Protein AF-T1KZ84-F1 (afdb_monomer)

Radius of gyration: 19.41 Å; Cα contacts (8 Å, |Δi|>4): 270; chains: 1; bounding box: 44×47×65 Å

Mean predicted aligned error: 5.02 Å

Nearest PDB structures (foldseek):
  7a0g-assembly1_DDD  TM=1.641E-01  e=5.546E+00  Serratia marcescens
  7a0g-assembly1_HHH  TM=1.622E-01  e=6.308E+00  Serratia marcescens

Organism: Tetranychus urticae (NCBI:txid32264)

Foldseek 3Di:
DPVVVVVVVVVVVVVVVLVVVLVVLLVLLLVLVCLLLVADPNRDQDQDDVSLLVSLVSVVSNLVSLVVSLVRPADDPLSVLSVLLSQLLVVLSCCCNPPVNVVVNSLLSVQDDPVLCVQVNLLVQLLQVQLLVLLPPPALVCSLLSNLLSVQLSVVSNLVSQCVRRVPRPDPSSVSVVSSCCSNPVVSCCVRHPQSNHNVSSCVVPVVSSVVSVCSSPDPPPPVVPDDTSSVSVSSSSNSNRD

Structure (mmCIF, N/CA/C/O backbone):
data_AF-T1KZ84-F1
#
_entry.id   AF-T1KZ84-F1
#
loop_
_atom_site.group_PDB
_atom_site.id
_atom_site.type_symbol
_atom_site.label_atom_id
_atom_site.label_alt_id
_atom_site.label_comp_id
_atom_site.label_asym_id
_atom_site.label_entity_id
_atom_site.label_seq_id
_atom_site.pdbx_PDB_ins_code
_atom_site.Cartn_x
_atom_site.Cartn_y
_atom_site.Cartn_z
_atom_site.occupancy
_atom_site.B_iso_or_equiv
_atom_site.auth_seq_id
_atom_site.auth_comp_id
_atom_site.auth_asym_id
_atom_site.auth_atom_id
_atom_site.pdbx_PDB_model_num
ATOM 1 N N . MET A 1 1 ? 17.069 26.636 -41.345 1.00 53.62 1 MET A N 1
ATOM 2 C CA . MET A 1 1 ? 17.177 25.680 -40.215 1.00 53.62 1 MET A CA 1
ATOM 3 C C . MET A 1 1 ? 16.887 26.269 -38.816 1.00 53.62 1 MET A C 1
ATOM 5 O O . MET A 1 1 ? 17.146 25.587 -37.840 1.00 53.62 1 MET A O 1
ATOM 9 N N . LYS A 1 2 ? 16.309 27.480 -38.666 1.00 53.22 2 LYS A N 1
ATOM 10 C CA . LYS A 1 2 ? 15.955 28.060 -37.343 1.00 53.22 2 LYS A CA 1
ATOM 11 C C . LYS A 1 2 ? 14.490 27.843 -36.912 1.00 53.22 2 LYS A C 1
ATOM 13 O O . LYS A 1 2 ? 14.166 28.046 -35.751 1.00 53.22 2 LYS A O 1
ATOM 18 N N . LEU A 1 3 ? 13.617 27.389 -37.819 1.00 50.50 3 LEU A N 1
ATOM 19 C CA . LEU A 1 3 ? 12.174 27.252 -37.563 1.00 50.50 3 LEU A CA 1
ATOM 20 C C . LEU A 1 3 ? 11.791 25.965 -36.802 1.00 50.50 3 LEU A C 1
ATOM 22 O O . LEU A 1 3 ? 10.735 25.912 -36.187 1.00 50.50 3 LEU A O 1
ATOM 26 N N . GLN A 1 4 ? 12.656 24.943 -36.789 1.00 53.19 4 GLN A N 1
ATOM 27 C CA . GLN A 1 4 ? 12.383 23.678 -36.087 1.00 53.19 4 GLN A CA 1
ATOM 28 C C . GLN A 1 4 ? 12.575 23.768 -34.562 1.00 53.19 4 GLN A C 1
ATOM 30 O O . GLN A 1 4 ? 11.959 22.999 -33.834 1.00 53.19 4 GLN A O 1
ATOM 35 N N . LEU A 1 5 ? 13.360 24.729 -34.057 1.00 54.16 5 LEU A N 1
ATOM 36 C CA . LEU A 1 5 ? 13.604 24.869 -32.615 1.00 54.16 5 LEU A CA 1
ATOM 37 C C . LEU A 1 5 ? 12.401 25.477 -31.866 1.00 54.16 5 LEU A C 1
ATOM 39 O O . LEU A 1 5 ? 12.166 25.159 -30.705 1.00 54.16 5 LEU A O 1
ATOM 43 N N . VAL A 1 6 ? 11.612 26.323 -32.540 1.00 61.94 6 VAL A N 1
ATOM 44 C CA . VAL A 1 6 ? 10.472 27.038 -31.935 1.00 61.94 6 VAL A CA 1
ATOM 45 C C . VAL A 1 6 ? 9.279 26.107 -31.687 1.00 61.94 6 VAL A C 1
ATOM 47 O O . VAL A 1 6 ? 8.549 26.298 -30.721 1.00 61.94 6 VAL A O 1
ATOM 50 N N . LEU A 1 7 ? 9.112 25.054 -32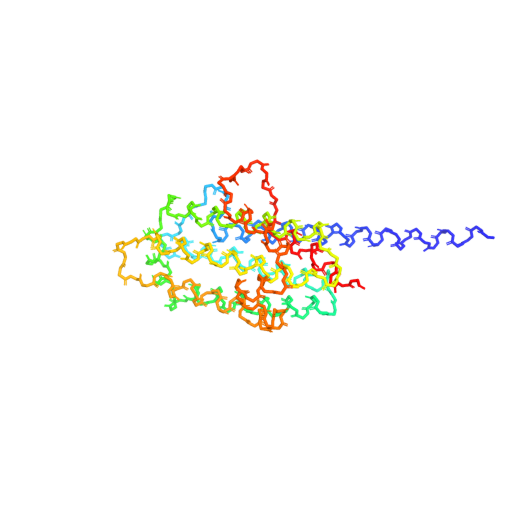.495 1.00 56.88 7 LEU A N 1
ATOM 51 C CA . LEU A 1 7 ? 8.029 24.073 -32.334 1.00 56.88 7 LEU A CA 1
ATOM 52 C C . LEU A 1 7 ? 8.310 23.016 -31.251 1.00 56.88 7 LEU A C 1
ATOM 54 O O . LEU A 1 7 ? 7.379 22.369 -30.781 1.00 56.88 7 LEU A O 1
ATOM 58 N N . LEU A 1 8 ? 9.568 22.854 -30.825 1.00 61.31 8 LEU A N 1
ATOM 59 C CA . LEU A 1 8 ? 9.941 21.901 -29.772 1.00 61.31 8 LEU A CA 1
ATOM 60 C C . LEU A 1 8 ? 9.753 22.473 -28.358 1.00 61.31 8 LEU A C 1
ATOM 62 O O . LEU A 1 8 ? 9.480 21.719 -27.427 1.00 61.31 8 LEU A O 1
ATOM 66 N N . LEU A 1 9 ? 9.836 23.798 -28.197 1.00 62.47 9 LEU A N 1
ATOM 67 C CA . LEU A 1 9 ? 9.659 24.477 -26.907 1.00 62.47 9 LEU A CA 1
ATOM 68 C C . LEU A 1 9 ? 8.288 24.193 -26.251 1.00 62.47 9 LEU A C 1
ATOM 70 O O . LEU A 1 9 ? 8.285 23.769 -25.096 1.00 62.47 9 LEU A O 1
ATOM 74 N N . PRO A 1 10 ? 7.134 24.325 -26.941 1.00 66.31 10 PRO A N 1
ATOM 75 C CA . PRO A 1 10 ? 5.822 24.050 -26.346 1.00 66.31 10 PRO A CA 1
ATOM 76 C C . PRO A 1 10 ? 5.656 22.598 -25.887 1.00 66.31 10 PRO A C 1
ATOM 78 O O . PRO A 1 10 ? 5.027 22.342 -24.863 1.00 66.31 10 PRO A O 1
ATOM 81 N N . LEU A 1 11 ? 6.243 21.648 -26.623 1.00 57.19 11 LEU A N 1
ATOM 82 C CA . LEU A 1 11 ? 6.198 20.230 -26.270 1.00 57.19 11 LEU A CA 1
ATOM 83 C C . LEU A 1 11 ? 6.974 19.970 -24.978 1.00 57.19 11 LEU A C 1
ATOM 85 O O . LEU A 1 11 ? 6.440 19.339 -24.072 1.00 57.19 11 LEU A O 1
ATOM 89 N N . VAL A 1 12 ? 8.191 20.512 -24.850 1.00 63.38 12 VAL A N 1
ATOM 90 C CA . VAL A 1 12 ? 9.002 20.364 -23.629 1.00 63.38 12 VAL A CA 1
ATOM 91 C C . VAL A 1 12 ? 8.282 20.942 -22.403 1.00 63.38 12 VAL A C 1
ATOM 93 O O . VAL A 1 12 ? 8.267 20.296 -21.355 1.00 63.38 12 VAL A O 1
ATOM 96 N N . PHE A 1 13 ? 7.619 22.098 -22.532 1.00 64.25 13 PHE A N 1
ATOM 97 C CA . PHE A 1 13 ? 6.826 22.668 -21.435 1.00 64.25 13 PHE A CA 1
ATOM 98 C C . PHE A 1 13 ? 5.608 21.806 -21.066 1.00 64.25 13 PHE A C 1
ATOM 100 O O . PHE A 1 13 ? 5.338 21.626 -19.880 1.00 64.25 13 PHE A O 1
ATOM 107 N N . ALA A 1 14 ? 4.915 21.218 -22.048 1.00 63.56 14 ALA A N 1
ATOM 108 C CA . ALA A 1 14 ? 3.780 20.329 -21.788 1.00 63.56 14 ALA A CA 1
ATOM 109 C C . ALA A 1 14 ? 4.191 19.043 -21.043 1.00 63.56 14 ALA A C 1
ATOM 111 O O . ALA A 1 14 ? 3.464 18.574 -20.167 1.00 63.56 14 ALA A O 1
ATOM 112 N N . PHE A 1 15 ? 5.369 18.482 -21.348 1.00 65.69 15 PHE A N 1
ATOM 113 C CA . PHE A 1 15 ? 5.882 17.302 -20.643 1.00 65.69 15 PHE A CA 1
ATOM 114 C C . PHE A 1 15 ? 6.295 17.606 -19.195 1.00 65.69 15 PHE A C 1
ATOM 116 O O . PHE A 1 15 ? 6.023 16.795 -18.307 1.00 65.69 15 PHE A O 1
ATOM 123 N N . ALA A 1 16 ? 6.911 18.765 -18.941 1.00 70.56 16 ALA A N 1
ATOM 124 C CA . ALA A 1 16 ? 7.300 19.170 -17.588 1.00 70.56 16 ALA A CA 1
ATOM 125 C C . ALA A 1 16 ? 6.076 19.375 -16.674 1.00 70.56 16 ALA A C 1
ATOM 127 O O . ALA A 1 16 ? 6.045 18.848 -15.560 1.00 70.56 16 ALA A O 1
ATOM 128 N N . ASP A 1 17 ? 5.040 20.059 -17.174 1.00 78.12 17 ASP A N 1
ATOM 129 C CA . ASP A 1 17 ? 3.804 20.315 -16.420 1.00 78.12 17 ASP A CA 1
ATOM 130 C C . ASP A 1 17 ? 3.074 19.013 -16.047 1.00 78.12 17 ASP A C 1
ATOM 132 O O . ASP A 1 17 ? 2.671 18.813 -14.897 1.00 78.12 17 ASP A O 1
ATOM 136 N N . ALA A 1 18 ? 2.997 18.059 -16.984 1.00 81.50 18 ALA A N 1
ATOM 137 C CA . ALA A 1 18 ? 2.404 16.750 -16.725 1.00 81.50 18 ALA A CA 1
ATOM 138 C C . ALA A 1 18 ? 3.149 15.983 -15.614 1.00 81.50 18 ALA A C 1
ATOM 140 O O . ALA A 1 18 ? 2.520 15.398 -14.728 1.00 81.50 18 ALA A O 1
ATOM 141 N N . GLN A 1 19 ? 4.487 16.012 -15.612 1.00 84.06 19 GLN A N 1
ATOM 142 C CA . GLN A 1 19 ? 5.285 15.324 -14.595 1.00 84.06 19 GLN A CA 1
ATOM 143 C C . GLN A 1 19 ? 5.083 15.927 -13.196 1.00 84.06 19 GLN A C 1
ATOM 145 O O . GLN A 1 19 ? 4.935 15.187 -12.214 1.00 84.06 19 GLN A O 1
ATOM 150 N N . ASP A 1 20 ? 5.051 17.253 -13.085 1.00 88.75 20 ASP A N 1
ATOM 151 C CA . ASP A 1 20 ? 4.831 17.933 -11.807 1.00 88.75 20 ASP A CA 1
ATOM 152 C C . ASP A 1 20 ? 3.403 17.736 -11.292 1.00 88.75 20 ASP A C 1
ATOM 154 O O . ASP A 1 20 ? 3.200 17.494 -10.094 1.00 88.75 20 ASP A O 1
ATOM 158 N N . GLN A 1 21 ? 2.418 17.706 -12.193 1.00 91.81 21 GLN A N 1
ATOM 159 C CA . GLN A 1 21 ? 1.045 17.348 -11.854 1.00 91.81 21 GLN A CA 1
ATOM 160 C C . GLN A 1 21 ? 0.958 15.922 -11.285 1.00 91.81 21 GLN A C 1
ATOM 162 O O . GLN A 1 21 ? 0.324 15.711 -10.244 1.00 91.81 21 GLN A O 1
ATOM 167 N N . CYS A 1 22 ? 1.634 14.950 -11.902 1.00 90.88 22 CYS A N 1
ATOM 168 C CA . CYS A 1 22 ? 1.673 13.567 -11.425 1.00 90.88 22 CYS A CA 1
ATOM 169 C C . CYS A 1 22 ? 2.304 13.447 -10.032 1.00 90.88 22 CYS A C 1
ATOM 171 O O . CYS A 1 22 ? 1.730 12.802 -9.147 1.00 90.88 22 CYS A O 1
ATOM 173 N N . LYS A 1 23 ? 3.424 14.139 -9.784 1.00 90.25 23 LYS A N 1
ATOM 174 C CA . LYS A 1 23 ? 4.055 14.200 -8.452 1.00 90.25 23 LYS A CA 1
ATOM 175 C C . LYS A 1 23 ? 3.127 14.827 -7.410 1.00 90.25 23 LYS A C 1
ATOM 177 O O . LYS A 1 23 ? 3.053 14.344 -6.280 1.00 90.25 23 LYS A O 1
ATOM 182 N N . ALA A 1 24 ? 2.404 15.890 -7.761 1.00 92.69 24 ALA A N 1
ATOM 183 C CA . ALA A 1 24 ? 1.465 16.541 -6.850 1.00 92.69 24 ALA A CA 1
ATOM 184 C C . ALA A 1 24 ? 0.283 15.628 -6.478 1.00 92.69 24 ALA A C 1
ATOM 186 O O . ALA A 1 24 ? -0.119 15.578 -5.311 1.00 92.69 24 ALA A O 1
ATOM 187 N N . ILE A 1 25 ? -0.252 14.874 -7.445 1.00 93.56 25 ILE A N 1
ATOM 188 C CA . ILE A 1 25 ? -1.307 13.884 -7.195 1.00 93.56 25 ILE A CA 1
ATOM 189 C C . ILE A 1 25 ? -0.775 12.756 -6.300 1.00 93.56 25 ILE A C 1
ATOM 191 O O . ILE A 1 25 ? -1.431 12.412 -5.315 1.00 93.56 25 ILE A O 1
ATOM 195 N N . ALA A 1 26 ? 0.427 12.242 -6.582 1.00 91.25 26 ALA A N 1
ATOM 196 C CA . ALA A 1 26 ? 1.080 11.210 -5.777 1.00 91.25 26 ALA A CA 1
ATOM 197 C C . ALA A 1 26 ? 1.269 11.651 -4.314 1.00 91.25 26 ALA A C 1
ATOM 199 O O . ALA A 1 26 ? 0.884 10.920 -3.406 1.00 91.25 26 ALA A O 1
ATOM 200 N N . ARG A 1 27 ? 1.734 12.887 -4.065 1.00 91.75 27 ARG A N 1
ATOM 201 C CA . ARG A 1 27 ? 1.839 13.470 -2.704 1.00 91.75 27 ARG A CA 1
ATOM 202 C C . ARG A 1 27 ? 0.510 13.492 -1.965 1.00 91.75 27 ARG A C 1
ATOM 204 O O . ARG A 1 27 ? 0.450 13.219 -0.768 1.00 91.75 27 ARG A O 1
ATOM 211 N N . ARG A 1 28 ? -0.565 13.876 -2.658 1.00 92.31 28 ARG A N 1
ATOM 212 C CA . ARG A 1 28 ? -1.905 13.946 -2.062 1.00 92.31 28 ARG A CA 1
ATOM 213 C C . ARG A 1 28 ? -2.427 12.557 -1.715 1.00 92.31 28 ARG A C 1
ATOM 215 O O . ARG A 1 28 ? -3.049 12.391 -0.661 1.00 92.31 28 ARG A O 1
ATOM 222 N N . PHE A 1 29 ? -2.172 11.585 -2.589 1.00 92.31 29 PHE A N 1
ATOM 223 C CA . PHE A 1 29 ? -2.500 10.192 -2.334 1.00 92.31 29 PHE A CA 1
ATOM 224 C C . PHE A 1 29 ? -1.721 9.664 -1.123 1.00 92.31 29 PHE A C 1
ATOM 226 O O . PHE A 1 29 ? -2.359 9.199 -0.185 1.00 92.31 29 PHE A O 1
ATOM 233 N N . ASP A 1 30 ? -0.398 9.853 -1.084 1.00 91.25 30 ASP A N 1
ATOM 234 C CA . ASP A 1 30 ? 0.474 9.428 0.022 1.00 91.25 30 ASP A CA 1
ATOM 235 C C . ASP A 1 30 ? 0.018 9.969 1.373 1.00 91.25 30 ASP A C 1
ATOM 237 O O . ASP A 1 30 ? -0.183 9.203 2.312 1.00 91.25 30 ASP A O 1
ATOM 241 N N . ARG A 1 31 ? -0.249 11.278 1.451 1.00 91.56 31 ARG A N 1
ATOM 242 C CA . ARG A 1 31 ? -0.742 11.911 2.677 1.00 91.56 31 ARG A CA 1
ATOM 243 C C . ARG A 1 31 ? -2.054 11.283 3.144 1.00 91.56 31 ARG A C 1
ATOM 245 O O . ARG A 1 31 ? -2.189 10.944 4.311 1.00 91.56 31 ARG A O 1
ATOM 252 N N . SER A 1 32 ? -3.014 11.121 2.232 1.00 91.56 32 SER A N 1
ATOM 253 C CA . SER A 1 32 ? -4.338 10.579 2.572 1.00 91.56 32 SER A CA 1
ATOM 254 C C . SER A 1 32 ? -4.257 9.109 2.990 1.00 91.56 32 SER A C 1
ATOM 256 O O . SER A 1 32 ? -4.946 8.690 3.915 1.00 91.56 32 SER A O 1
ATOM 258 N N . PHE A 1 33 ? -3.405 8.342 2.311 1.00 90.88 33 PHE A N 1
ATOM 259 C CA . PHE A 1 33 ? -3.145 6.938 2.592 1.00 90.88 33 PHE A CA 1
ATOM 260 C C . PHE A 1 33 ? -2.487 6.761 3.966 1.00 90.88 33 PHE A C 1
ATOM 262 O O . PHE A 1 33 ? -2.997 6.011 4.795 1.00 90.88 33 PHE A O 1
ATOM 269 N N . ARG A 1 34 ? -1.421 7.518 4.252 1.00 91.38 34 ARG A N 1
ATOM 270 C CA . ARG A 1 34 ? -0.755 7.527 5.561 1.00 91.38 34 ARG A CA 1
ATOM 271 C C . ARG A 1 34 ? -1.726 7.882 6.684 1.00 91.38 34 ARG A C 1
ATOM 273 O O . ARG A 1 34 ? -1.810 7.143 7.659 1.00 91.38 34 ARG A O 1
ATOM 280 N N . SER A 1 35 ? -2.528 8.936 6.504 1.00 91.31 35 SER A N 1
ATOM 281 C CA . SER A 1 35 ? -3.535 9.327 7.495 1.00 91.31 35 SER A CA 1
ATOM 282 C C . SER A 1 35 ? -4.589 8.246 7.746 1.00 91.31 35 SER A C 1
ATOM 284 O O . SER A 1 35 ? -4.987 8.040 8.887 1.00 91.31 35 SER A O 1
ATOM 286 N N . PHE A 1 36 ? -5.030 7.536 6.704 1.00 90.44 36 PHE A N 1
ATOM 287 C CA . PHE A 1 36 ? -6.010 6.458 6.847 1.00 90.44 36 PHE A CA 1
ATOM 288 C C . PHE A 1 36 ? -5.483 5.280 7.681 1.00 90.44 36 PHE A C 1
ATOM 290 O O . PHE A 1 36 ? -6.230 4.720 8.480 1.00 90.44 36 PHE A O 1
ATOM 297 N N . PHE A 1 37 ? -4.200 4.949 7.528 1.00 89.75 37 PHE A N 1
ATOM 298 C CA . PHE A 1 37 ? -3.530 3.863 8.247 1.00 89.75 37 PHE A CA 1
ATOM 299 C C . PHE A 1 37 ? -2.854 4.298 9.556 1.00 89.75 37 PHE A C 1
ATOM 301 O O . PHE A 1 37 ? -2.069 3.536 10.111 1.00 89.75 37 PHE A O 1
ATOM 308 N N . PHE A 1 38 ? -3.147 5.508 10.044 1.00 91.19 38 PHE A N 1
ATOM 309 C CA . PHE A 1 38 ? -2.563 6.080 11.265 1.00 91.19 38 PHE A CA 1
ATOM 310 C C . PHE A 1 38 ? -1.038 6.287 11.218 1.00 91.19 38 PHE A C 1
ATOM 312 O O . PHE A 1 38 ? -0.421 6.565 12.239 1.00 91.19 38 PHE A O 1
ATOM 319 N N . ILE A 1 39 ? -0.430 6.237 10.030 1.00 88.19 39 ILE A N 1
ATOM 320 C CA . ILE A 1 39 ? 1.020 6.338 9.844 1.00 88.19 39 ILE A CA 1
ATOM 321 C C . ILE A 1 39 ? 1.449 7.806 9.871 1.00 88.19 39 ILE A C 1
ATOM 323 O O . ILE A 1 39 ? 1.045 8.601 9.018 1.00 88.19 39 ILE A O 1
ATOM 327 N N . GLY A 1 40 ? 2.372 8.146 10.768 1.00 82.81 40 GLY A N 1
ATOM 328 C CA . GLY A 1 40 ? 3.001 9.465 10.826 1.00 82.81 40 GLY A CA 1
ATOM 329 C C . GLY A 1 40 ? 2.583 10.266 12.055 1.00 82.81 40 GLY A C 1
ATOM 330 O O . GLY A 1 40 ? 2.743 9.775 13.166 1.00 82.81 40 GLY A O 1
ATOM 331 N N . GLU A 1 41 ? 2.151 11.517 11.850 1.00 68.19 41 GLU A N 1
ATOM 332 C CA . GLU A 1 41 ? 1.730 12.460 12.904 1.00 68.19 41 GLU A CA 1
ATOM 333 C C . GLU A 1 41 ? 0.703 11.849 13.874 1.00 68.19 41 GLU A C 1
ATOM 335 O O . GLU A 1 41 ? 0.140 10.791 13.606 1.00 68.19 41 GLU A O 1
ATOM 340 N N . THR A 1 42 ? 0.441 12.522 15.000 1.00 76.31 42 THR A N 1
ATOM 341 C CA . THR A 1 42 ? -0.480 12.097 16.069 1.00 76.31 42 THR A CA 1
ATOM 342 C C . THR A 1 42 ? -1.934 12.015 15.573 1.00 76.31 42 THR A C 1
ATOM 344 O O . THR A 1 42 ? -2.774 12.864 15.867 1.00 76.31 42 THR A O 1
ATOM 347 N N . ILE A 1 43 ? -2.243 11.000 14.768 1.00 81.38 43 ILE A N 1
ATOM 348 C CA . ILE A 1 43 ? -3.570 10.776 14.206 1.00 81.38 43 ILE A CA 1
ATOM 349 C C . ILE A 1 43 ? -4.417 10.104 15.279 1.00 81.38 43 ILE A C 1
ATOM 351 O O . ILE A 1 43 ? -4.082 9.042 15.802 1.00 81.38 43 ILE A O 1
ATOM 355 N N . LYS A 1 44 ? -5.544 10.734 15.600 1.00 90.81 44 LYS A N 1
ATOM 356 C CA . LYS A 1 44 ? -6.513 10.189 16.543 1.00 90.81 44 LYS A CA 1
ATOM 357 C C . LYS A 1 44 ? -7.208 8.971 15.926 1.00 90.81 44 LYS A C 1
ATOM 359 O O . LYS A 1 44 ? -7.868 9.090 14.896 1.00 90.81 44 LYS A O 1
ATOM 364 N N . ILE A 1 45 ? -7.090 7.822 16.586 1.00 93.88 45 ILE A N 1
ATOM 365 C CA . ILE A 1 45 ? -7.823 6.602 16.234 1.00 93.88 45 ILE A CA 1
ATOM 366 C C . ILE A 1 45 ? -9.315 6.825 16.552 1.00 93.88 45 ILE A C 1
ATOM 368 O O . ILE A 1 45 ? -9.631 7.225 17.676 1.00 93.88 45 ILE A O 1
ATOM 372 N N . PRO A 1 46 ? -10.245 6.605 15.604 1.00 95.75 46 PRO A N 1
ATOM 373 C CA . PRO A 1 46 ? -11.656 6.887 15.822 1.00 95.75 46 PRO A CA 1
ATOM 374 C C . PRO A 1 46 ? -12.305 5.797 16.679 1.00 95.75 46 PRO A C 1
ATOM 376 O O . PRO A 1 46 ? -12.363 4.634 16.274 1.00 95.75 46 PRO A O 1
ATOM 379 N N . VAL A 1 47 ? -12.841 6.184 17.839 1.00 96.25 47 VAL A N 1
ATOM 380 C CA . VAL A 1 47 ? -13.415 5.253 18.840 1.00 96.25 47 VAL A CA 1
ATOM 381 C C . VAL A 1 47 ? -14.943 5.318 18.938 1.00 96.25 47 VAL A C 1
ATOM 383 O O . VAL A 1 47 ? -15.570 4.557 19.683 1.00 96.25 47 VAL A O 1
ATOM 386 N N . ASN A 1 48 ? -15.568 6.201 18.155 1.00 97.31 48 ASN A N 1
ATOM 387 C CA . ASN A 1 48 ? -17.018 6.349 18.045 1.00 97.31 48 ASN A CA 1
ATOM 388 C C . ASN A 1 48 ? -17.464 6.579 16.587 1.00 97.31 48 ASN A C 1
ATOM 390 O O . ASN A 1 48 ? -16.656 6.872 15.705 1.00 97.31 48 ASN A O 1
ATOM 394 N N . LYS A 1 49 ? -18.772 6.431 16.326 1.00 97.00 49 LYS A N 1
ATOM 395 C CA . LYS A 1 49 ? -19.348 6.514 14.971 1.00 97.00 49 LYS A CA 1
ATOM 396 C C . LYS A 1 49 ? -19.084 7.859 14.268 1.00 97.00 49 LYS A C 1
ATOM 398 O O . LYS A 1 49 ? -18.674 7.813 13.110 1.00 97.00 49 LYS A O 1
ATOM 403 N N . PRO A 1 50 ? -19.267 9.034 14.910 1.00 97.50 50 PRO A N 1
ATOM 404 C CA . PRO A 1 50 ? -18.945 10.317 14.279 1.00 97.50 50 PRO A CA 1
ATOM 405 C C . PRO A 1 50 ? -17.479 10.435 13.849 1.00 97.50 50 PRO A C 1
ATOM 407 O O . PRO A 1 50 ? -17.201 10.844 12.722 1.00 97.50 50 PRO A O 1
ATOM 410 N N . GLU A 1 51 ? -16.544 10.034 14.714 1.00 97.06 51 GLU A N 1
ATOM 411 C CA . GLU A 1 51 ? -15.114 10.050 14.395 1.00 97.06 51 GLU A CA 1
ATOM 412 C C . GLU A 1 51 ? -14.781 9.090 13.249 1.00 97.06 51 GLU A C 1
ATOM 414 O O . GLU A 1 51 ? -14.037 9.452 12.338 1.00 97.06 51 GLU A O 1
ATOM 419 N N . LEU A 1 52 ? -15.370 7.888 13.245 1.00 96.44 52 LEU A N 1
ATOM 420 C CA . LEU A 1 52 ? -15.157 6.915 12.175 1.00 96.44 52 LEU A CA 1
ATOM 421 C C . LEU A 1 52 ? -15.715 7.413 10.837 1.00 96.44 52 LEU A C 1
ATOM 423 O O . LEU A 1 52 ? -15.069 7.249 9.805 1.00 96.44 52 LEU A O 1
ATOM 427 N N . ALA A 1 53 ? -16.880 8.063 10.842 1.00 96.38 53 ALA A N 1
ATOM 428 C CA . ALA A 1 53 ? -17.463 8.645 9.637 1.00 96.38 53 ALA A CA 1
ATOM 429 C C . ALA A 1 53 ? -16.561 9.731 9.025 1.00 96.38 53 ALA A C 1
ATOM 431 O O . ALA A 1 53 ? -16.426 9.794 7.801 1.00 96.38 53 ALA A O 1
ATOM 432 N N . GLU A 1 54 ? -15.912 10.560 9.850 1.00 95.81 54 GLU A N 1
ATOM 433 C CA . GLU A 1 54 ? -14.924 11.532 9.368 1.00 95.81 54 GLU A CA 1
ATOM 434 C C . GLU A 1 54 ? -13.658 10.837 8.849 1.00 95.81 54 GLU A C 1
ATOM 436 O O . GLU A 1 54 ? -13.204 11.139 7.742 1.00 95.81 54 GLU A O 1
ATOM 441 N N . HIS A 1 55 ? -13.139 9.847 9.584 1.00 94.38 55 HIS A N 1
ATOM 442 C CA . HIS A 1 55 ? -11.974 9.054 9.171 1.00 94.38 55 HIS A CA 1
ATOM 443 C C . HIS A 1 55 ? -12.187 8.386 7.808 1.00 94.38 55 HIS A C 1
ATOM 445 O O . HIS A 1 55 ? -11.317 8.430 6.941 1.00 94.38 55 HIS A O 1
ATOM 451 N N . CYS A 1 56 ? -13.389 7.861 7.560 1.00 95.75 56 CYS A N 1
ATOM 452 C CA . CYS A 1 56 ? -13.780 7.223 6.304 1.00 95.75 56 CYS A CA 1
ATOM 453 C C . CYS A 1 56 ? -13.797 8.162 5.082 1.00 95.75 56 CYS A C 1
ATOM 455 O O . CYS A 1 56 ? -13.787 7.684 3.944 1.00 95.75 56 CYS A O 1
ATOM 457 N N . LYS A 1 57 ? -13.738 9.490 5.263 1.00 95.38 57 LYS A N 1
ATOM 458 C CA . LYS A 1 57 ? -13.569 10.442 4.148 1.00 95.38 57 LYS A CA 1
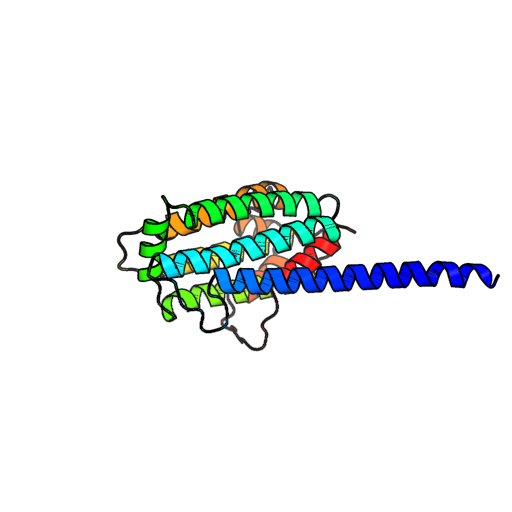ATOM 459 C C . LYS A 1 57 ? -12.129 10.486 3.630 1.00 95.38 57 LYS A C 1
ATOM 461 O O . LYS A 1 57 ? -11.916 10.805 2.457 1.00 95.38 57 LYS A O 1
ATOM 466 N N . LEU A 1 58 ? -11.135 10.175 4.467 1.00 93.19 58 LEU A N 1
ATOM 467 C CA . LEU A 1 58 ? -9.715 10.175 4.093 1.00 93.19 58 LEU A CA 1
ATOM 468 C C . LEU A 1 58 ? -9.395 9.171 2.974 1.00 93.19 58 LEU A C 1
ATOM 470 O O . LEU A 1 58 ? -8.889 9.598 1.930 1.00 93.19 58 LEU A O 1
ATOM 474 N N . PRO A 1 59 ? -9.732 7.874 3.097 1.00 92.06 59 PRO A N 1
ATOM 475 C CA . PRO A 1 59 ? -9.401 6.911 2.060 1.00 92.06 59 PRO A CA 1
ATOM 476 C C . PRO A 1 59 ? -10.223 7.135 0.780 1.00 92.06 59 PRO A C 1
ATOM 478 O O . PRO A 1 59 ? -9.732 6.885 -0.316 1.00 92.06 59 PRO A O 1
ATOM 481 N N . GLN A 1 60 ? -11.421 7.727 0.861 1.00 94.62 60 GLN A N 1
ATOM 482 C CA . GLN A 1 60 ? -12.167 8.156 -0.330 1.00 94.62 60 GLN A CA 1
ATOM 483 C C . GLN A 1 60 ? -11.428 9.254 -1.116 1.00 94.62 60 GLN A C 1
ATOM 485 O O . GLN A 1 60 ? -11.399 9.228 -2.350 1.00 94.62 60 GLN A O 1
ATOM 490 N N . ARG A 1 61 ? -10.797 10.220 -0.429 1.00 94.25 61 ARG A N 1
ATOM 491 C CA . ARG A 1 61 ? -9.919 11.221 -1.073 1.00 94.25 61 ARG A CA 1
ATOM 492 C C . ARG A 1 61 ? -8.677 10.563 -1.678 1.00 94.25 61 ARG A C 1
ATOM 494 O O . ARG A 1 61 ? -8.243 10.969 -2.761 1.00 94.25 61 ARG A O 1
ATOM 501 N N . ALA A 1 62 ? -8.144 9.538 -1.012 1.00 92.56 62 ALA A N 1
ATOM 502 C CA . ALA A 1 62 ? -7.029 8.738 -1.505 1.00 92.56 62 ALA A CA 1
ATOM 503 C C . ALA A 1 62 ? -7.400 8.028 -2.823 1.00 92.56 62 ALA A C 1
ATOM 505 O O . ALA A 1 62 ? -6.723 8.228 -3.828 1.00 92.56 62 ALA A O 1
ATOM 506 N N . VAL A 1 63 ? -8.544 7.331 -2.870 1.00 95.12 63 VAL A N 1
ATOM 507 C CA . VAL A 1 63 ? -9.076 6.675 -4.082 1.00 95.12 63 VAL A CA 1
ATOM 508 C C . VAL A 1 63 ? -9.320 7.669 -5.215 1.00 95.12 63 VAL A C 1
ATOM 510 O O . VAL A 1 63 ? -8.960 7.391 -6.356 1.00 95.12 63 VAL A O 1
ATOM 513 N N . LYS A 1 64 ? -9.891 8.849 -4.933 1.00 96.31 64 LYS A N 1
ATOM 514 C CA . LYS A 1 64 ? -10.064 9.902 -5.953 1.00 96.31 64 LYS A CA 1
ATOM 515 C C . LYS A 1 64 ? -8.722 10.352 -6.537 1.00 96.31 64 LYS A C 1
ATOM 517 O O . LYS A 1 64 ? -8.612 10.534 -7.747 1.00 96.31 64 LYS A O 1
ATOM 522 N N . SER A 1 65 ? -7.705 10.508 -5.689 1.00 95.00 65 SER A N 1
ATOM 523 C CA . SER A 1 65 ? -6.352 10.873 -6.128 1.00 95.00 65 SER A CA 1
ATOM 524 C C . SER A 1 65 ? -5.720 9.756 -6.961 1.00 95.00 65 SER A C 1
ATOM 526 O O . SER A 1 65 ? -5.152 10.038 -8.010 1.00 95.00 65 SER A O 1
ATOM 528 N N . LEU A 1 66 ? -5.891 8.495 -6.555 1.00 93.31 66 LEU A N 1
ATOM 529 C CA . LEU A 1 66 ? -5.385 7.333 -7.283 1.00 93.31 66 LEU A CA 1
ATOM 530 C C . LEU A 1 66 ? -6.056 7.162 -8.656 1.00 93.31 66 LEU A C 1
ATOM 532 O O . LEU A 1 66 ? -5.364 6.926 -9.641 1.00 93.31 66 LEU A O 1
ATOM 536 N N . LYS A 1 67 ? -7.380 7.359 -8.751 1.00 96.00 67 LYS A N 1
ATOM 537 C CA . LYS A 1 67 ? -8.116 7.379 -10.030 1.00 96.00 67 LYS A CA 1
ATOM 538 C C . LYS A 1 67 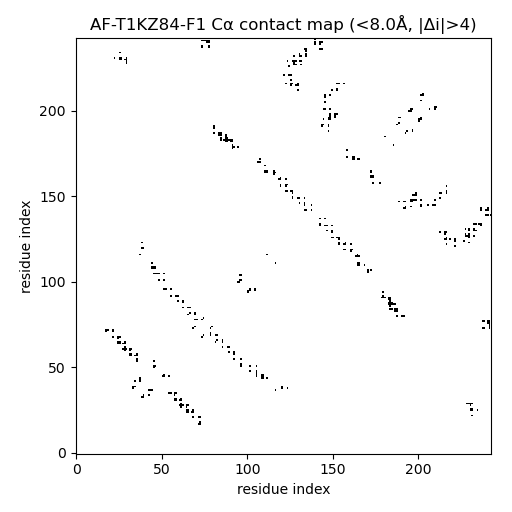? -7.563 8.442 -10.977 1.00 96.00 67 LYS A C 1
ATOM 540 O O . LYS A 1 67 ? -7.220 8.125 -12.112 1.00 96.00 67 LYS A O 1
ATOM 545 N N . LYS A 1 68 ? -7.389 9.671 -10.478 1.00 95.94 68 LYS A N 1
ATOM 546 C CA . LYS A 1 68 ? -6.818 10.774 -11.262 1.00 95.94 68 LYS A CA 1
ATOM 547 C C . LYS A 1 68 ? -5.377 10.485 -11.696 1.00 95.94 68 LYS A C 1
ATOM 549 O O . LYS A 1 68 ? -5.014 10.770 -12.832 1.00 95.94 68 LYS A O 1
ATOM 554 N N . TYR A 1 69 ? -4.560 9.909 -10.811 1.00 93.00 69 TYR A N 1
ATOM 555 C CA . TYR A 1 69 ? -3.194 9.499 -11.144 1.00 93.00 69 TYR A CA 1
ATOM 556 C C . TYR A 1 69 ? -3.193 8.450 -12.258 1.00 93.00 69 TYR A C 1
ATOM 558 O O . TYR A 1 69 ? -2.487 8.602 -13.247 1.00 93.00 69 TYR A O 1
ATOM 566 N N . LYS A 1 70 ? -4.034 7.418 -12.139 1.00 93.75 70 LYS A N 1
ATOM 567 C CA . LYS A 1 70 ? -4.185 6.383 -13.163 1.00 93.75 70 LYS A CA 1
ATOM 568 C C . LYS A 1 70 ? -4.525 6.995 -14.531 1.00 93.75 70 LYS A C 1
ATOM 570 O O . LYS A 1 70 ? -3.878 6.661 -15.520 1.00 93.75 70 LYS A O 1
ATOM 575 N N . GLU A 1 71 ? -5.511 7.889 -14.583 1.00 95.00 71 GLU A N 1
ATOM 576 C CA . GLU A 1 71 ? -5.987 8.528 -15.821 1.00 95.00 71 GLU A CA 1
ATOM 577 C C . GLU A 1 71 ? -4.935 9.416 -16.498 1.00 95.00 71 GLU A C 1
ATOM 579 O O . GLU A 1 71 ? -4.824 9.396 -17.721 1.00 95.00 71 GLU A O 1
ATOM 584 N N . LEU A 1 72 ? -4.163 10.182 -15.722 1.00 93.00 72 LEU A N 1
ATOM 585 C CA . LEU A 1 72 ? -3.238 11.184 -16.265 1.00 93.00 72 LEU A CA 1
ATOM 586 C C . LEU A 1 72 ? -1.797 10.682 -16.416 1.00 93.00 72 LEU A C 1
ATOM 588 O O . LEU A 1 72 ? -1.073 11.161 -17.285 1.00 93.00 72 LEU A O 1
ATOM 592 N N . CYS A 1 73 ? -1.372 9.738 -15.575 1.00 91.25 73 CYS A N 1
ATOM 593 C CA . CYS A 1 73 ? 0.046 9.444 -15.344 1.00 91.25 73 CYS A CA 1
ATOM 594 C C . CYS A 1 73 ? 0.456 8.011 -15.691 1.00 91.25 73 CYS A C 1
ATOM 596 O O . CYS A 1 73 ? 1.630 7.676 -15.557 1.00 91.25 73 CYS A O 1
ATOM 598 N N . THR A 1 74 ? -0.477 7.145 -16.100 1.00 90.00 74 THR A N 1
ATOM 599 C CA . THR A 1 74 ? -0.175 5.730 -16.382 1.00 90.00 74 THR A CA 1
ATOM 600 C C . THR A 1 74 ? -0.777 5.252 -17.690 1.00 90.00 74 THR A C 1
ATOM 602 O O . THR A 1 74 ? -1.796 5.771 -18.147 1.00 90.00 74 THR A O 1
ATOM 605 N N . ARG A 1 75 ? -0.146 4.246 -18.301 1.00 91.62 75 ARG A N 1
ATOM 606 C CA . ARG A 1 75 ? -0.538 3.660 -19.592 1.00 91.62 75 ARG A CA 1
ATOM 607 C C . ARG A 1 75 ? -0.241 2.158 -19.598 1.00 91.62 75 ARG A C 1
ATOM 609 O O . ARG A 1 75 ? 0.522 1.675 -18.771 1.00 91.62 75 ARG A O 1
ATOM 616 N N . GLY A 1 76 ? -0.839 1.412 -20.526 1.00 91.75 76 GLY A N 1
ATOM 617 C CA . GLY A 1 76 ? -0.543 -0.016 -20.702 1.00 91.75 76 GLY A CA 1
ATOM 618 C C . GLY A 1 76 ? -0.731 -0.837 -19.418 1.00 91.75 76 GLY A C 1
ATOM 619 O O . GLY A 1 76 ? -1.756 -0.713 -18.745 1.00 91.75 76 GLY A O 1
ATOM 620 N N . LEU A 1 77 ? 0.266 -1.659 -19.074 1.00 88.94 77 LEU A N 1
ATOM 621 C CA . LEU A 1 77 ? 0.217 -2.554 -17.913 1.00 88.94 77 LEU A CA 1
ATOM 622 C C . LEU A 1 77 ? 0.073 -1.797 -16.583 1.00 88.94 77 LEU A C 1
ATOM 624 O O . LEU A 1 77 ? -0.706 -2.214 -15.728 1.00 88.94 77 LEU A O 1
ATOM 628 N N . SER A 1 78 ? 0.764 -0.666 -16.407 1.00 90.06 78 SER A N 1
ATOM 629 C CA . SER A 1 78 ? 0.678 0.106 -15.161 1.00 90.06 78 SER A CA 1
ATOM 630 C C . SER A 1 78 ? -0.732 0.658 -14.920 1.00 90.06 78 SER A C 1
ATOM 632 O O . SER A 1 78 ? -1.225 0.634 -13.792 1.00 90.06 78 SER A O 1
ATOM 634 N N . ASN A 1 79 ? -1.430 1.061 -15.987 1.00 93.00 79 ASN A N 1
ATOM 635 C CA . ASN A 1 79 ? -2.828 1.488 -15.919 1.00 93.00 79 ASN A CA 1
ATOM 636 C C . ASN A 1 79 ? -3.767 0.342 -15.503 1.00 93.00 79 ASN A C 1
ATOM 638 O O . ASN A 1 79 ? -4.639 0.550 -14.660 1.00 93.00 79 ASN A O 1
ATOM 642 N N . GLN A 1 80 ? -3.563 -0.865 -16.049 1.00 93.69 80 GLN A N 1
ATOM 643 C CA . GLN A 1 80 ? -4.353 -2.054 -15.698 1.00 93.69 80 GLN A CA 1
ATOM 644 C C . GLN A 1 80 ? -4.169 -2.436 -14.224 1.00 93.69 80 GLN A C 1
ATOM 646 O O . GLN A 1 80 ? -5.153 -2.593 -13.502 1.00 93.69 80 GLN A O 1
ATOM 651 N N . ILE A 1 81 ? -2.918 -2.499 -13.756 1.00 92.50 81 ILE A N 1
ATOM 652 C CA . ILE A 1 81 ? -2.584 -2.786 -12.353 1.00 92.50 81 ILE A CA 1
ATOM 653 C C . ILE A 1 81 ? -3.238 -1.754 -11.425 1.00 92.50 81 ILE A C 1
ATOM 655 O O . ILE A 1 81 ? -3.884 -2.117 -10.441 1.00 92.50 81 ILE A O 1
ATOM 659 N N . LEU A 1 82 ? -3.134 -0.460 -11.750 1.00 92.81 82 LEU A N 1
ATOM 660 C CA . LEU A 1 82 ? -3.764 0.588 -10.949 1.00 92.81 82 LEU A CA 1
ATOM 661 C C . LEU A 1 82 ? -5.293 0.549 -10.993 1.00 92.81 82 LEU A C 1
ATOM 663 O O . LEU A 1 82 ? -5.927 0.907 -10.004 1.00 92.81 82 LEU A O 1
ATOM 667 N N . GLN A 1 83 ? -5.909 0.125 -12.098 1.00 95.81 83 GLN A N 1
ATOM 668 C CA . GLN A 1 83 ? -7.360 -0.057 -12.160 1.00 95.81 83 GLN A CA 1
ATOM 669 C C . GLN A 1 83 ? -7.830 -1.153 -11.195 1.00 95.81 83 GLN A C 1
ATOM 671 O O . GLN A 1 83 ? -8.825 -0.950 -10.490 1.00 95.81 83 GLN A O 1
ATOM 676 N N . LEU A 1 84 ? -7.113 -2.279 -11.133 1.00 95.69 84 LEU A N 1
ATOM 677 C CA . LEU A 1 84 ? -7.385 -3.334 -10.155 1.00 95.69 84 LEU A CA 1
ATOM 678 C C . LEU A 1 84 ? -7.195 -2.808 -8.730 1.00 95.69 84 LEU A C 1
ATOM 680 O O . LEU A 1 84 ? -8.116 -2.910 -7.926 1.00 95.69 84 LEU A O 1
ATOM 684 N N . ALA A 1 85 ? -6.084 -2.116 -8.452 1.00 93.88 85 ALA A N 1
ATOM 685 C CA . ALA A 1 85 ? -5.823 -1.530 -7.135 1.00 93.88 85 ALA A CA 1
ATOM 686 C C . ALA A 1 85 ? -6.907 -0.523 -6.708 1.00 93.88 85 ALA A C 1
ATOM 688 O O . ALA A 1 85 ? -7.371 -0.549 -5.573 1.00 93.88 85 ALA A O 1
ATOM 689 N N . VAL A 1 86 ? -7.361 0.356 -7.609 1.00 96.00 86 VAL A N 1
ATOM 690 C CA . VAL A 1 86 ? -8.465 1.294 -7.337 1.00 96.00 86 VAL A CA 1
ATOM 691 C C . VAL A 1 86 ? -9.741 0.549 -6.957 1.00 96.00 86 VAL A C 1
ATOM 693 O O . VAL A 1 86 ? -10.439 0.969 -6.031 1.00 96.00 86 VAL A O 1
ATOM 696 N N . THR A 1 87 ? -10.062 -0.520 -7.683 1.00 97.50 87 THR A N 1
ATOM 697 C CA . THR A 1 87 ? -11.272 -1.320 -7.459 1.00 97.50 87 THR A CA 1
ATOM 698 C C . THR A 1 87 ? -11.182 -2.037 -6.117 1.00 97.50 87 THR A C 1
ATOM 700 O O . THR A 1 87 ? -12.054 -1.849 -5.268 1.00 97.50 87 THR A O 1
ATOM 703 N N . GLY A 1 88 ? -10.079 -2.747 -5.881 1.00 96.62 88 GLY A N 1
ATOM 704 C CA . GLY A 1 88 ? -9.830 -3.466 -4.641 1.00 96.62 88 GLY A CA 1
ATOM 705 C C . GLY A 1 88 ? -9.829 -2.553 -3.418 1.00 96.62 88 GLY A C 1
ATOM 706 O O . GLY A 1 88 ? -10.569 -2.782 -2.465 1.00 96.62 88 GLY A O 1
ATOM 707 N N . ILE A 1 89 ? -9.088 -1.439 -3.462 1.00 95.56 89 ILE A N 1
ATOM 708 C CA . ILE A 1 89 ? -9.063 -0.456 -2.367 1.00 95.56 89 ILE A CA 1
ATOM 709 C C . ILE A 1 89 ? -10.463 0.121 -2.117 1.00 95.56 89 ILE A C 1
ATOM 711 O O . ILE A 1 89 ? -10.850 0.294 -0.964 1.00 95.56 89 ILE A O 1
ATOM 715 N N . THR A 1 90 ? -11.252 0.397 -3.163 1.00 96.94 90 THR A N 1
ATOM 716 C CA . THR A 1 90 ? -12.636 0.878 -2.992 1.00 96.94 90 THR A CA 1
ATOM 717 C C . THR A 1 90 ? -13.486 -0.148 -2.239 1.00 96.94 90 THR A C 1
ATOM 719 O O . THR A 1 90 ? -14.166 0.220 -1.279 1.00 96.94 90 THR A O 1
ATOM 722 N N . ASN A 1 91 ? -13.397 -1.425 -2.617 1.00 97.31 91 ASN A N 1
ATOM 723 C CA . ASN A 1 91 ? -14.115 -2.519 -1.960 1.00 97.31 91 ASN A CA 1
ATOM 724 C C . ASN A 1 91 ? -13.655 -2.706 -0.508 1.00 97.31 91 ASN A C 1
ATOM 726 O O . ASN A 1 91 ? -14.480 -2.841 0.396 1.00 97.31 91 ASN A O 1
ATOM 730 N N . ALA A 1 92 ? -12.345 -2.644 -0.265 1.00 95.62 92 ALA A N 1
ATOM 731 C CA . ALA A 1 92 ? -11.756 -2.752 1.062 1.00 95.62 92 ALA A CA 1
ATOM 732 C C . ALA A 1 92 ? -12.234 -1.614 1.982 1.00 95.62 92 ALA A C 1
ATOM 734 O O . ALA A 1 92 ? -12.695 -1.870 3.095 1.00 95.62 92 ALA A O 1
ATOM 735 N N . ILE A 1 93 ? -12.239 -0.367 1.495 1.00 95.44 93 ILE A N 1
ATOM 736 C CA . ILE A 1 93 ? -12.783 0.786 2.230 1.00 95.44 93 ILE A CA 1
ATOM 737 C C . ILE A 1 93 ? -14.267 0.591 2.522 1.00 95.44 93 ILE A C 1
ATOM 739 O O . ILE A 1 93 ? -14.697 0.821 3.650 1.00 95.44 93 ILE A O 1
ATOM 743 N N . GLN A 1 94 ? -15.061 0.166 1.537 1.00 96.19 94 GLN A N 1
ATOM 744 C CA . GLN A 1 94 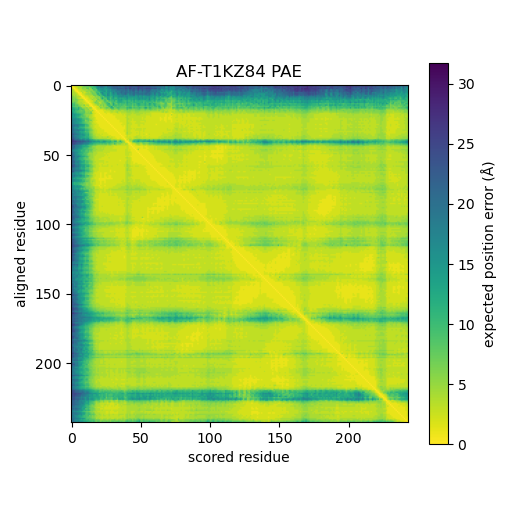? -16.490 -0.070 1.732 1.00 96.19 94 GLN A CA 1
ATOM 745 C C . GLN A 1 94 ? -16.734 -1.146 2.797 1.00 96.19 94 GLN A C 1
ATOM 747 O O . GLN A 1 94 ? -17.610 -0.972 3.639 1.00 96.19 94 GLN A O 1
ATOM 752 N N . SER A 1 95 ? -15.906 -2.193 2.830 1.00 95.00 95 SER A N 1
ATOM 753 C CA . SER A 1 95 ? -15.989 -3.260 3.832 1.00 95.00 95 SER A CA 1
ATOM 754 C C . SER A 1 95 ? -15.682 -2.820 5.270 1.00 95.00 95 SER A C 1
ATOM 756 O O . SER A 1 95 ? -16.037 -3.542 6.196 1.00 95.00 95 SER A O 1
ATOM 758 N N . MET A 1 96 ? -15.045 -1.657 5.464 1.00 93.75 96 MET A N 1
ATOM 759 C CA . MET A 1 96 ? -14.795 -1.050 6.780 1.00 93.75 96 MET A CA 1
ATOM 760 C C . MET A 1 96 ? -15.784 0.082 7.088 1.00 93.75 96 MET A C 1
ATOM 762 O O . MET A 1 96 ? -16.290 0.206 8.200 1.00 93.75 96 MET A O 1
ATOM 766 N N . CYS A 1 97 ? -16.098 0.905 6.092 1.00 95.81 97 CYS A N 1
ATOM 767 C CA . CYS A 1 97 ? -16.834 2.155 6.264 1.00 95.81 97 CYS A CA 1
ATOM 768 C C . CYS A 1 97 ? -18.350 2.045 6.040 1.00 95.81 97 CYS A C 1
ATOM 770 O O . CYS A 1 97 ? -19.058 3.034 6.249 1.00 95.81 97 CYS A O 1
ATOM 772 N N . SER A 1 98 ? -18.864 0.886 5.615 1.00 95.94 98 SER A N 1
ATOM 773 C CA . SER A 1 98 ? -20.309 0.652 5.493 1.00 95.94 98 SER A CA 1
ATOM 774 C C . SER A 1 98 ? -21.010 0.687 6.854 1.00 95.94 98 SER A C 1
ATOM 776 O O . SER A 1 98 ? -20.414 0.373 7.882 1.00 95.94 98 SER A O 1
ATOM 778 N N . SER A 1 99 ? -22.299 1.027 6.872 1.00 94.12 99 SER A N 1
ATOM 779 C CA . SER A 1 99 ? -23.108 1.023 8.099 1.00 94.12 99 SER A CA 1
ATOM 780 C C . SER A 1 99 ? -23.105 -0.332 8.814 1.00 94.12 99 SER A C 1
ATOM 782 O O . SER A 1 99 ? -23.129 -0.369 10.040 1.00 94.12 99 SER A O 1
ATOM 784 N N . GLU A 1 100 ? -23.036 -1.430 8.058 1.00 94.06 100 GLU A N 1
ATOM 785 C CA . GLU A 1 100 ? -23.008 -2.802 8.581 1.00 94.06 100 GLU A CA 1
ATOM 786 C C . GLU A 1 100 ? -21.660 -3.160 9.225 1.00 94.06 100 GLU A C 1
ATOM 788 O O . GLU A 1 100 ? -21.612 -3.911 10.196 1.00 94.06 100 GLU A O 1
ATOM 793 N N . SER A 1 101 ? -20.556 -2.604 8.718 1.00 94.19 101 SER A N 1
ATOM 794 C CA . SER A 1 101 ? -19.200 -2.902 9.193 1.00 94.19 101 SER A CA 1
ATOM 795 C C . SER A 1 101 ? -18.698 -1.965 10.288 1.00 94.19 101 SER A C 1
ATOM 797 O O . SER A 1 101 ? -17.743 -2.310 10.984 1.00 94.19 101 SER A O 1
ATOM 799 N N . GLN A 1 102 ? -19.334 -0.801 10.466 1.00 95.06 102 GLN A N 1
ATOM 800 C CA . GLN A 1 102 ? -18.880 0.234 11.398 1.00 95.06 102 GLN A CA 1
ATOM 801 C C . GLN A 1 102 ? -18.674 -0.281 12.822 1.00 95.06 102 GLN A C 1
ATOM 803 O O . GLN A 1 102 ? -17.683 0.090 13.443 1.00 95.06 102 GLN A O 1
ATOM 808 N N . GLU A 1 103 ? -19.562 -1.132 13.347 1.00 95.56 103 GLU A N 1
ATOM 809 C CA . GLU A 1 103 ? -19.401 -1.617 14.724 1.00 95.56 103 GLU A CA 1
ATOM 810 C C . GLU A 1 103 ? -18.159 -2.497 14.864 1.00 95.56 103 GLU A C 1
ATOM 812 O O . GLU A 1 103 ? -17.365 -2.280 15.773 1.00 95.56 103 GLU A O 1
ATOM 817 N N . ARG A 1 104 ? -17.922 -3.406 13.911 1.00 94.00 104 ARG A N 1
ATOM 818 C CA . ARG A 1 104 ? -16.717 -4.247 13.897 1.00 94.00 104 ARG A CA 1
ATOM 819 C C . ARG A 1 104 ? -15.446 -3.408 13.759 1.00 94.00 104 ARG A C 1
ATOM 821 O O . ARG A 1 104 ? -14.458 -3.674 14.434 1.00 94.00 104 ARG A O 1
ATOM 828 N N . THR A 1 105 ? -15.465 -2.378 12.914 1.00 95.25 105 THR A N 1
ATOM 829 C CA . THR A 1 105 ? -14.339 -1.444 12.780 1.00 95.25 105 THR A CA 1
ATOM 830 C C . THR A 1 105 ? -14.089 -0.666 14.070 1.00 95.25 105 THR A C 1
ATOM 832 O O . THR A 1 105 ? -12.939 -0.502 14.463 1.00 95.25 105 THR A O 1
ATOM 835 N N . LEU A 1 106 ? -15.140 -0.213 14.758 1.00 96.12 106 LEU A N 1
ATOM 836 C CA . LEU A 1 106 ? -15.006 0.461 16.050 1.00 96.12 106 LEU A CA 1
ATOM 837 C C . LEU A 1 106 ? -14.487 -0.476 17.137 1.00 96.12 106 LEU A C 1
ATOM 839 O O . LEU A 1 106 ? -13.681 -0.052 17.957 1.00 96.12 106 LEU A O 1
ATOM 843 N N . GLU A 1 107 ? -14.918 -1.734 17.140 1.00 94.50 107 GLU A N 1
ATOM 844 C CA . GLU A 1 107 ? -14.426 -2.755 18.063 1.00 94.50 107 GLU A CA 1
ATOM 845 C C . GLU A 1 107 ? -12.910 -2.954 17.910 1.00 94.50 107 GLU A C 1
ATOM 847 O O . GLU A 1 107 ? -12.182 -2.881 18.900 1.00 94.50 107 GLU A O 1
ATOM 852 N N . VAL A 1 108 ? -12.422 -3.076 16.666 1.00 93.75 108 VAL A N 1
ATOM 853 C CA . VAL A 1 108 ? -10.981 -3.115 16.365 1.00 93.75 108 VAL A CA 1
ATOM 854 C C . VAL A 1 108 ? -10.308 -1.811 16.795 1.00 93.75 108 VAL A C 1
ATOM 856 O O . VAL A 1 108 ? -9.326 -1.833 17.523 1.00 93.75 108 VAL A O 1
ATOM 859 N N . ASN A 1 109 ? -10.841 -0.649 16.421 1.00 94.50 109 ASN A N 1
ATOM 860 C CA . ASN A 1 109 ? -10.201 0.629 16.737 1.00 94.50 109 ASN A CA 1
ATOM 861 C C . ASN A 1 109 ? -10.086 0.906 18.240 1.00 94.50 109 ASN A C 1
ATOM 863 O O . ASN A 1 109 ? -9.095 1.484 18.672 1.00 94.50 109 ASN A O 1
ATOM 867 N N . ARG A 1 110 ? -11.072 0.497 19.046 1.00 94.38 110 ARG A N 1
ATOM 868 C CA . ARG A 1 110 ? -11.045 0.663 20.510 1.00 94.38 110 ARG A CA 1
ATOM 869 C C . ARG A 1 110 ? -9.938 -0.151 21.172 1.00 94.38 110 ARG A C 1
ATOM 871 O O . ARG A 1 110 ? -9.517 0.198 22.270 1.00 94.38 110 ARG A O 1
ATOM 878 N N . CYS A 1 111 ? -9.490 -1.229 20.534 1.00 91.69 111 CYS A N 1
ATOM 879 C CA . CYS A 1 111 ? -8.406 -2.043 21.058 1.00 91.69 111 CYS A CA 1
ATOM 880 C C . CYS A 1 111 ? -7.023 -1.474 20.689 1.00 91.69 111 CYS A C 1
ATOM 882 O O . CYS A 1 111 ? -6.038 -1.755 21.376 1.00 91.69 111 CYS A O 1
ATOM 884 N N . LEU A 1 112 ? -6.942 -0.660 19.628 1.00 91.69 112 LEU A N 1
ATOM 885 C CA . LEU A 1 112 ? -5.697 -0.052 19.178 1.00 91.69 112 LEU A CA 1
ATOM 886 C C . LEU A 1 112 ? -5.212 1.012 20.175 1.00 91.69 112 LEU A C 1
ATOM 888 O O . LEU A 1 112 ? -5.927 1.942 20.541 1.00 91.69 112 LEU A O 1
ATOM 892 N N . SER A 1 113 ? -3.943 0.910 20.554 1.00 87.94 113 SER A N 1
ATOM 893 C CA . SER A 1 113 ? -3.171 1.944 21.247 1.00 87.94 113 SER A CA 1
ATOM 894 C C . SER A 1 113 ? -2.047 2.483 20.359 1.00 87.94 113 SER A C 1
ATOM 896 O O . SER A 1 113 ? -1.621 1.807 19.417 1.00 87.94 113 SER A O 1
ATOM 898 N N . ASN A 1 114 ? -1.505 3.657 20.698 1.00 84.50 114 ASN A N 1
ATOM 899 C CA . ASN A 1 114 ? -0.326 4.218 20.021 1.00 84.50 114 ASN A CA 1
ATOM 900 C C . ASN A 1 114 ? 0.859 3.232 20.002 1.00 84.50 114 ASN A C 1
ATOM 902 O O . ASN A 1 114 ? 1.548 3.106 18.991 1.00 84.50 114 ASN A O 1
ATOM 906 N N . ASP A 1 115 ? 1.052 2.479 21.086 1.00 84.44 115 ASP A N 1
ATOM 907 C CA . ASP A 1 115 ? 2.110 1.469 21.170 1.00 84.44 115 ASP A CA 1
ATOM 908 C C . ASP A 1 115 ? 1.821 0.261 20.271 1.00 84.44 115 ASP A C 1
ATOM 910 O O . ASP A 1 115 ? 2.728 -0.264 19.623 1.00 84.44 115 ASP A O 1
ATOM 914 N N . SER A 1 116 ? 0.552 -0.158 20.175 1.00 83.06 116 SER A N 1
ATOM 915 C CA . SER A 1 116 ? 0.160 -1.286 19.322 1.00 83.06 116 SER A CA 1
ATOM 916 C C . SER A 1 116 ? 0.362 -0.979 17.833 1.00 83.06 116 SER A C 1
ATOM 918 O O . SER A 1 116 ? 0.883 -1.814 17.094 1.00 83.06 116 SER A O 1
ATOM 920 N N . ILE A 1 117 ? 0.051 0.248 17.397 1.00 88.50 117 ILE A N 1
ATOM 921 C CA . ILE A 1 117 ? 0.201 0.652 15.992 1.00 88.50 117 ILE A CA 1
ATOM 922 C C . ILE A 1 117 ? 1.659 0.935 15.619 1.00 88.50 117 ILE A C 1
ATOM 924 O O . ILE A 1 117 ? 2.008 0.871 14.443 1.00 88.50 117 ILE A O 1
ATOM 928 N N . LYS A 1 118 ? 2.547 1.174 16.596 1.00 89.75 118 LYS A N 1
ATOM 929 C CA . LYS A 1 118 ? 3.971 1.422 16.330 1.00 89.75 118 LYS A CA 1
ATOM 930 C C . LYS A 1 118 ? 4.618 0.285 15.535 1.00 89.75 118 LYS A C 1
ATOM 932 O O . LYS A 1 118 ? 5.344 0.550 14.582 1.00 89.75 118 LYS A O 1
ATOM 937 N N . SER A 1 119 ? 4.333 -0.972 15.879 1.00 89.38 119 SER A N 1
ATOM 938 C CA . SER A 1 119 ? 4.893 -2.121 15.142 1.00 89.38 119 SER A CA 1
ATOM 939 C C . SER A 1 119 ? 4.407 -2.154 13.689 1.00 89.38 119 SER A C 1
ATOM 941 O O . SER A 1 119 ? 5.176 -2.442 12.773 1.00 89.38 119 SER A O 1
ATOM 943 N N . PHE A 1 120 ? 3.147 -1.779 13.460 1.00 89.75 120 PHE A N 1
ATOM 944 C CA . PHE A 1 120 ? 2.591 -1.637 12.118 1.00 89.75 120 PHE A CA 1
ATOM 945 C C . PHE A 1 120 ? 3.250 -0.481 11.341 1.00 89.75 120 PHE A C 1
ATOM 947 O O . PHE A 1 120 ? 3.585 -0.643 10.166 1.00 89.75 120 PHE A O 1
ATOM 954 N N . HIS A 1 121 ? 3.5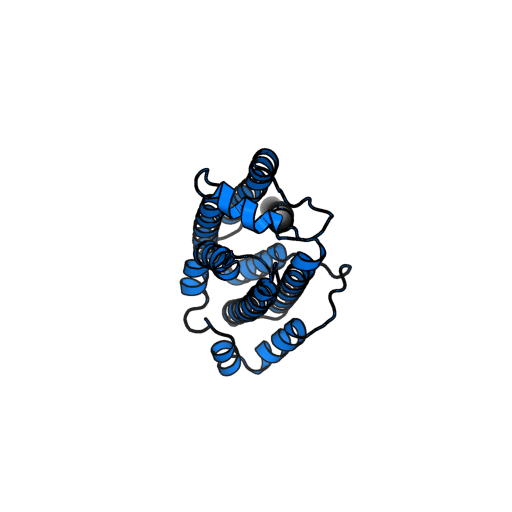28 0.656 11.993 1.00 91.06 121 HIS A N 1
ATOM 955 C CA . HIS A 1 121 ? 4.278 1.765 11.387 1.00 91.06 121 HIS A CA 1
ATOM 956 C C . HIS A 1 121 ? 5.691 1.337 10.984 1.00 91.06 121 HIS A C 1
ATOM 958 O O . HIS A 1 121 ? 6.127 1.629 9.870 1.00 91.06 121 HIS A O 1
ATOM 964 N N . ASP A 1 122 ? 6.381 0.595 11.855 1.00 91.50 122 ASP A N 1
ATOM 965 C CA . ASP A 1 122 ? 7.721 0.071 11.587 1.00 91.50 122 ASP A CA 1
ATOM 966 C C . ASP A 1 122 ? 7.718 -0.824 10.330 1.00 91.50 122 ASP A C 1
ATOM 968 O O . ASP A 1 122 ? 8.619 -0.722 9.490 1.00 91.50 122 ASP A O 1
ATOM 972 N N . CYS A 1 123 ? 6.677 -1.643 10.137 1.00 93.38 123 CYS A N 1
ATOM 973 C CA . CYS A 1 123 ? 6.495 -2.421 8.909 1.00 93.38 123 CYS A CA 1
ATOM 974 C C . CYS A 1 123 ? 6.290 -1.549 7.676 1.00 93.38 123 CYS A C 1
ATOM 976 O O . CYS A 1 123 ? 6.896 -1.811 6.635 1.00 93.38 123 CYS A O 1
ATOM 978 N N . PHE A 1 124 ? 5.504 -0.481 7.793 1.00 92.50 124 PHE A N 1
ATOM 979 C CA . PHE A 1 124 ? 5.308 0.476 6.710 1.00 92.50 124 PHE A CA 1
ATOM 980 C C . PHE A 1 124 ? 6.600 1.165 6.282 1.00 92.50 124 PHE A C 1
ATOM 982 O O . PHE A 1 124 ? 6.895 1.222 5.088 1.00 92.50 124 PHE A O 1
ATOM 989 N N . TYR A 1 125 ? 7.416 1.614 7.236 1.00 92.62 125 TYR A N 1
ATOM 990 C CA . TYR A 1 125 ? 8.708 2.230 6.930 1.00 92.62 125 TYR A CA 1
ATOM 991 C C . TYR A 1 125 ? 9.681 1.243 6.281 1.00 92.62 125 TYR A C 1
ATOM 993 O O . TYR A 1 125 ? 10.394 1.596 5.340 1.00 92.62 125 TYR A O 1
ATOM 1001 N N . ARG A 1 126 ? 9.697 -0.020 6.723 1.00 94.25 126 ARG A N 1
ATOM 1002 C CA . ARG A 1 126 ? 10.499 -1.065 6.066 1.00 94.25 126 ARG A CA 1
ATOM 1003 C C . ARG A 1 126 ? 10.002 -1.349 4.650 1.00 94.25 126 ARG A C 1
ATOM 1005 O O . ARG A 1 126 ? 10.827 -1.435 3.743 1.00 94.25 126 ARG A O 1
ATOM 1012 N N . GLY A 1 127 ? 8.687 -1.452 4.456 1.00 94.75 127 GLY A N 1
ATOM 1013 C CA . GLY A 1 127 ? 8.053 -1.617 3.146 1.00 94.75 127 GLY A CA 1
ATOM 1014 C C . GLY A 1 127 ? 8.432 -0.496 2.183 1.00 94.75 127 GLY A C 1
ATOM 1015 O O . GLY A 1 127 ? 8.912 -0.753 1.082 1.00 94.75 127 GLY A O 1
ATOM 1016 N N . GLU A 1 128 ? 8.326 0.749 2.638 1.00 94.06 128 GLU A N 1
ATOM 1017 C CA . GLU A 1 128 ? 8.732 1.934 1.886 1.00 94.06 128 GLU A CA 1
ATOM 1018 C C . GLU A 1 128 ? 10.212 1.896 1.493 1.00 94.06 128 GLU A C 1
ATOM 1020 O O . GLU A 1 128 ? 10.542 2.059 0.321 1.00 94.06 128 GLU A O 1
ATOM 1025 N N . ARG A 1 129 ? 11.114 1.597 2.435 1.00 94.88 129 ARG A N 1
ATOM 1026 C CA . ARG A 1 129 ? 12.554 1.477 2.146 1.00 94.88 129 ARG A CA 1
ATOM 1027 C C . ARG A 1 129 ? 12.866 0.349 1.163 1.00 94.88 129 ARG A C 1
ATOM 1029 O O . ARG A 1 129 ? 13.791 0.476 0.357 1.00 94.88 129 ARG A O 1
ATOM 1036 N N . MET A 1 130 ? 12.131 -0.762 1.229 1.00 96.31 130 MET A N 1
ATOM 1037 C CA . MET A 1 130 ? 12.258 -1.852 0.262 1.00 96.31 130 MET A CA 1
ATOM 1038 C C . MET A 1 130 ? 11.823 -1.396 -1.132 1.00 96.31 130 MET A C 1
ATOM 1040 O O . MET A 1 130 ? 12.579 -1.597 -2.081 1.00 96.31 130 MET A O 1
ATOM 1044 N N . LEU A 1 131 ? 10.670 -0.736 -1.260 1.00 96.31 131 LEU A N 1
ATOM 1045 C CA . LEU A 1 131 ? 10.177 -0.234 -2.544 1.00 96.31 131 LEU A CA 1
ATOM 1046 C C . LEU A 1 131 ? 11.069 0.867 -3.127 1.00 96.31 131 LEU A C 1
ATOM 1048 O O . LEU A 1 131 ? 11.361 0.816 -4.315 1.00 96.31 131 LEU A O 1
ATOM 1052 N N . ASP A 1 132 ? 11.565 1.798 -2.313 1.00 95.12 132 ASP A N 1
ATOM 1053 C CA . ASP A 1 132 ? 12.549 2.812 -2.723 1.00 95.12 132 ASP A CA 1
ATOM 1054 C C . ASP A 1 132 ? 13.858 2.168 -3.208 1.00 95.12 132 ASP A C 1
ATOM 1056 O O . ASP A 1 132 ? 14.450 2.556 -4.216 1.00 95.12 132 ASP A O 1
ATOM 1060 N N . THR A 1 133 ? 14.299 1.104 -2.531 1.00 95.38 133 THR A N 1
ATOM 1061 C CA . THR A 1 133 ? 15.464 0.333 -2.980 1.00 95.38 133 THR A CA 1
ATOM 1062 C C . THR A 1 133 ? 15.204 -0.323 -4.336 1.00 95.38 133 THR A C 1
ATOM 1064 O O . THR A 1 133 ? 16.089 -0.311 -5.196 1.00 95.38 133 THR A O 1
ATOM 1067 N N . VAL A 1 134 ? 14.013 -0.894 -4.540 1.00 97.06 134 VAL A N 1
ATOM 1068 C CA . VAL A 1 134 ? 13.615 -1.495 -5.820 1.00 97.06 134 VAL A CA 1
ATOM 1069 C C . VAL A 1 134 ? 13.523 -0.430 -6.912 1.00 97.06 134 VAL A C 1
ATOM 1071 O O . VAL A 1 134 ? 14.104 -0.633 -7.978 1.00 97.06 134 VAL A O 1
ATOM 1074 N N . SER A 1 135 ? 12.887 0.717 -6.650 1.00 95.50 135 SER A N 1
ATOM 1075 C CA . SER A 1 135 ? 12.713 1.788 -7.637 1.00 95.50 135 SER A CA 1
ATOM 1076 C C . SER A 1 135 ? 14.050 2.335 -8.132 1.00 95.50 135 SER A C 1
ATOM 1078 O O . SER A 1 135 ? 14.187 2.617 -9.319 1.00 95.50 135 SER A O 1
ATOM 1080 N N . LYS A 1 136 ? 15.077 2.398 -7.276 1.00 94.94 136 LYS A N 1
ATOM 1081 C CA . LYS A 1 136 ? 16.414 2.890 -7.647 1.00 94.94 136 LYS A CA 1
ATOM 1082 C C . LYS A 1 136 ? 17.276 1.854 -8.363 1.00 94.94 136 LYS A C 1
ATOM 1084 O O . LYS A 1 136 ? 17.979 2.193 -9.309 1.00 94.94 136 LYS A O 1
ATOM 1089 N N . TRP A 1 137 ? 17.252 0.600 -7.917 1.00 95.50 137 TRP A N 1
ATOM 1090 C CA . TRP A 1 137 ? 18.193 -0.422 -8.390 1.00 95.50 137 TRP A CA 1
ATOM 1091 C C . TRP A 1 137 ? 17.647 -1.297 -9.519 1.00 95.50 137 TRP A C 1
ATOM 1093 O O . TRP A 1 137 ? 18.405 -1.699 -10.403 1.00 95.50 137 TRP A O 1
ATOM 1103 N N . ALA A 1 138 ? 16.362 -1.640 -9.491 1.00 96.62 138 ALA A N 1
ATOM 1104 C CA . ALA A 1 138 ? 15.832 -2.595 -10.447 1.00 96.62 138 ALA A CA 1
ATOM 1105 C C . ALA A 1 138 ? 15.836 -2.018 -11.871 1.00 96.62 138 ALA A C 1
ATOM 1107 O O . ALA A 1 138 ? 15.504 -0.848 -12.100 1.00 96.62 138 ALA A O 1
ATOM 1108 N N . ASN A 1 139 ? 16.211 -2.874 -12.820 1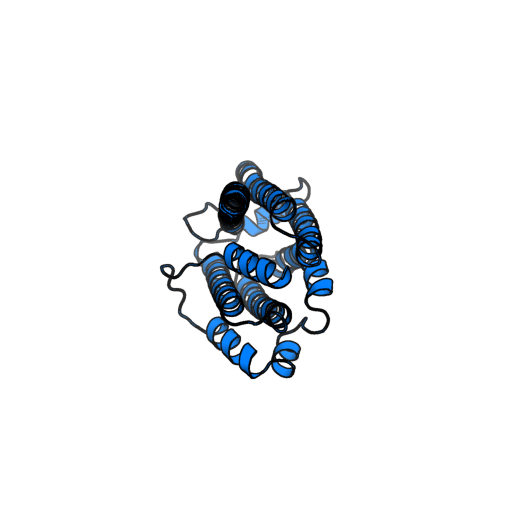.00 95.06 139 ASN A N 1
ATOM 1109 C CA . ASN A 1 139 ? 16.018 -2.636 -14.245 1.00 95.06 139 ASN A CA 1
ATOM 1110 C C . ASN A 1 139 ? 14.593 -3.041 -14.659 1.00 95.06 139 ASN A C 1
ATOM 1112 O O . ASN A 1 139 ? 13.890 -3.704 -13.894 1.00 95.06 139 ASN A O 1
ATOM 1116 N N . ASN A 1 140 ? 14.185 -2.688 -15.878 1.00 92.69 140 ASN A N 1
ATOM 1117 C CA . ASN A 1 140 ? 12.810 -2.899 -16.347 1.00 92.69 140 ASN A CA 1
ATOM 1118 C C . ASN A 1 140 ? 12.405 -4.387 -16.333 1.00 92.69 140 ASN A C 1
ATOM 1120 O O . ASN A 1 140 ? 11.256 -4.708 -16.053 1.00 92.69 140 ASN A O 1
ATOM 1124 N N . THR A 1 141 ? 13.352 -5.313 -16.528 1.00 93.94 141 THR A N 1
ATOM 1125 C CA . THR A 1 141 ? 13.086 -6.763 -16.495 1.00 93.94 141 THR A CA 1
ATOM 1126 C C . THR A 1 141 ? 12.807 -7.299 -15.089 1.00 93.94 141 THR A C 1
ATOM 1128 O O . THR A 1 141 ? 11.995 -8.204 -14.927 1.00 93.94 141 THR A O 1
ATOM 1131 N N . ASN A 1 142 ? 13.473 -6.761 -14.063 1.00 95.69 142 ASN A N 1
ATOM 1132 C CA . ASN A 1 142 ? 13.379 -7.277 -12.694 1.00 95.69 142 ASN A CA 1
ATOM 1133 C C . ASN A 1 142 ? 12.537 -6.402 -11.765 1.00 95.69 142 ASN A C 1
ATOM 1135 O O . ASN A 1 142 ? 12.327 -6.783 -10.616 1.00 95.69 142 ASN A O 1
ATOM 1139 N N . ILE A 1 143 ? 12.057 -5.240 -12.213 1.00 95.94 143 ILE A N 1
ATOM 1140 C CA . ILE A 1 143 ? 11.341 -4.327 -11.325 1.00 95.94 143 ILE A CA 1
ATOM 1141 C C . ILE A 1 143 ? 10.054 -4.941 -10.786 1.00 95.94 143 ILE A C 1
ATOM 1143 O O . ILE A 1 143 ? 9.871 -4.959 -9.574 1.00 95.94 143 ILE A O 1
ATOM 1147 N N . LEU A 1 144 ? 9.232 -5.553 -11.644 1.00 95.38 144 LEU A N 1
ATOM 1148 C CA . LEU A 1 144 ? 7.992 -6.193 -11.211 1.00 95.38 144 LEU A CA 1
ATOM 1149 C C . LEU A 1 144 ? 8.250 -7.390 -10.271 1.00 95.38 144 LEU A C 1
ATOM 1151 O O . LEU A 1 144 ? 7.706 -7.377 -9.164 1.00 95.38 144 LEU A O 1
ATOM 1155 N N . PRO A 1 145 ? 9.135 -8.359 -10.606 1.00 96.81 145 PRO A N 1
ATOM 1156 C CA . PRO A 1 145 ? 9.508 -9.423 -9.675 1.00 96.81 145 PRO A CA 1
ATOM 1157 C C . PRO A 1 145 ? 9.987 -8.927 -8.308 1.00 96.81 145 PRO A C 1
ATOM 1159 O O . PRO A 1 145 ? 9.563 -9.444 -7.275 1.00 96.81 145 PRO A O 1
ATOM 1162 N N . LEU A 1 146 ? 10.862 -7.918 -8.276 1.00 97.81 146 LEU A N 1
ATOM 1163 C CA . LEU A 1 146 ? 11.430 -7.422 -7.023 1.00 97.81 146 LEU A CA 1
ATOM 1164 C C . LEU A 1 146 ? 10.429 -6.603 -6.209 1.00 97.81 146 LEU A C 1
ATOM 1166 O O . LEU A 1 146 ? 10.458 -6.682 -4.980 1.00 97.81 146 LEU A O 1
ATOM 1170 N N . THR A 1 147 ? 9.521 -5.875 -6.863 1.00 96.75 147 THR A N 1
ATOM 1171 C CA . THR A 1 147 ? 8.387 -5.218 -6.205 1.00 96.75 147 THR A CA 1
ATOM 1172 C C . THR A 1 147 ? 7.490 -6.251 -5.530 1.00 96.75 147 THR A C 1
ATOM 1174 O O . THR A 1 147 ? 7.185 -6.099 -4.350 1.00 96.75 147 THR A O 1
ATOM 1177 N N . CYS A 1 148 ? 7.145 -7.343 -6.217 1.00 97.38 148 CYS A N 1
ATOM 1178 C CA . CYS A 1 148 ? 6.381 -8.446 -5.627 1.00 97.38 148 CYS A CA 1
ATOM 1179 C C . CYS A 1 148 ? 7.078 -9.051 -4.405 1.00 97.38 148 CYS A C 1
ATOM 1181 O O . CYS A 1 148 ? 6.456 -9.258 -3.365 1.00 97.38 148 CYS A O 1
ATOM 1183 N N . CYS A 1 149 ? 8.393 -9.254 -4.480 1.00 98.19 149 CYS A N 1
ATOM 1184 C CA . CYS A 1 149 ? 9.152 -9.746 -3.335 1.00 98.19 149 CYS A CA 1
ATOM 1185 C C . CYS A 1 149 ? 9.171 -8.767 -2.160 1.00 98.19 149 CYS A C 1
ATOM 1187 O O . CYS A 1 149 ? 9.039 -9.201 -1.018 1.00 98.19 149 CYS A O 1
ATOM 1189 N N . ALA A 1 150 ? 9.296 -7.462 -2.417 1.00 97.56 150 ALA A N 1
ATOM 1190 C CA . ALA A 1 150 ? 9.193 -6.441 -1.377 1.00 97.56 150 ALA A CA 1
ATOM 1191 C C . ALA A 1 150 ? 7.812 -6.450 -0.698 1.00 97.56 150 ALA A C 1
ATOM 1193 O O . ALA A 1 150 ? 7.748 -6.343 0.526 1.00 97.56 150 ALA A O 1
ATOM 1194 N N . PHE A 1 151 ? 6.732 -6.640 -1.464 1.00 96.19 151 PHE A N 1
ATOM 1195 C CA . PHE A 1 151 ? 5.381 -6.779 -0.916 1.00 96.19 151 PHE A CA 1
ATOM 1196 C C . PHE A 1 151 ? 5.223 -8.024 -0.042 1.00 96.19 151 PHE A C 1
ATOM 1198 O O . PHE A 1 151 ? 4.701 -7.898 1.057 1.00 96.19 151 PHE A O 1
ATOM 1205 N N . ASN A 1 152 ? 5.757 -9.182 -0.441 1.00 96.94 152 ASN A N 1
ATOM 1206 C CA . ASN A 1 152 ? 5.676 -10.389 0.392 1.00 96.94 152 ASN A CA 1
ATOM 1207 C C . ASN A 1 152 ? 6.383 -10.212 1.753 1.00 96.94 152 ASN A C 1
ATOM 1209 O O . ASN A 1 152 ? 5.868 -10.651 2.777 1.00 96.94 152 ASN A O 1
ATOM 1213 N N . PHE A 1 153 ? 7.546 -9.544 1.788 1.00 97.50 153 PHE A N 1
ATOM 1214 C CA . PHE A 1 153 ? 8.217 -9.198 3.054 1.00 97.50 153 PHE A CA 1
ATOM 1215 C C . PHE A 1 153 ? 7.423 -8.174 3.875 1.00 97.50 153 PHE A C 1
ATOM 1217 O O . PHE A 1 153 ? 7.418 -8.225 5.105 1.00 97.50 153 PHE A O 1
ATOM 1224 N N . PHE A 1 154 ? 6.778 -7.217 3.206 1.00 95.31 154 PHE A N 1
ATOM 1225 C CA . PHE A 1 154 ? 5.911 -6.246 3.864 1.00 95.31 154 PHE A CA 1
ATOM 1226 C C . PHE A 1 154 ? 4.690 -6.926 4.500 1.00 95.31 154 PHE A C 1
ATOM 1228 O O . PHE A 1 154 ? 4.405 -6.659 5.665 1.00 95.31 154 PHE A O 1
ATOM 1235 N N . ASP A 1 155 ? 4.042 -7.854 3.794 1.00 94.81 155 ASP A N 1
ATOM 1236 C CA . ASP A 1 155 ? 2.914 -8.635 4.308 1.00 94.81 155 ASP A CA 1
ATOM 1237 C C . ASP A 1 155 ? 3.306 -9.458 5.528 1.00 94.81 155 ASP A C 1
ATOM 1239 O O . ASP A 1 155 ? 2.645 -9.374 6.560 1.00 94.81 155 ASP A O 1
ATOM 1243 N N . GLU A 1 156 ? 4.412 -10.205 5.442 1.00 95.81 156 GLU A N 1
ATOM 1244 C CA . GLU A 1 156 ? 4.923 -10.984 6.574 1.00 95.81 156 GLU A CA 1
ATOM 1245 C C . GLU A 1 156 ? 5.133 -10.086 7.801 1.00 95.81 156 GLU A C 1
ATOM 1247 O O . GLU A 1 156 ? 4.713 -10.434 8.907 1.00 95.81 156 GLU A O 1
ATOM 1252 N N . CYS A 1 157 ? 5.719 -8.899 7.606 1.00 95.38 157 CYS A N 1
ATOM 1253 C CA . CYS A 1 157 ? 5.902 -7.927 8.678 1.00 95.38 157 CYS A CA 1
ATOM 1254 C C . CYS A 1 157 ? 4.565 -7.488 9.285 1.00 95.38 157 CYS A C 1
ATOM 1256 O O . CYS A 1 157 ? 4.404 -7.501 10.509 1.00 95.38 157 CYS A O 1
ATOM 1258 N N . VAL A 1 158 ? 3.622 -7.079 8.432 1.00 93.31 158 VAL A N 1
ATOM 1259 C CA . VAL A 1 158 ? 2.319 -6.555 8.842 1.00 93.31 158 VAL A CA 1
ATOM 1260 C C . VAL A 1 158 ? 1.546 -7.607 9.626 1.00 93.31 158 VAL A C 1
ATOM 1262 O O . VAL A 1 158 ? 1.155 -7.328 10.755 1.00 93.31 158 VAL A O 1
ATOM 1265 N N . PHE A 1 159 ? 1.390 -8.820 9.098 1.00 92.56 159 PHE A N 1
ATOM 1266 C CA . PHE A 1 159 ? 0.602 -9.861 9.762 1.00 92.56 159 PHE A CA 1
ATOM 1267 C C . PHE A 1 159 ? 1.255 -10.363 11.054 1.00 92.56 159 PHE A C 1
ATOM 1269 O O . PHE A 1 159 ? 0.577 -10.451 12.072 1.00 92.56 159 PHE A O 1
ATOM 1276 N N . THR A 1 160 ? 2.585 -10.517 11.082 1.00 92.81 160 THR A N 1
ATOM 1277 C CA . THR A 1 160 ? 3.316 -10.830 12.328 1.00 92.81 160 THR A CA 1
ATOM 1278 C C . THR A 1 160 ? 3.184 -9.720 13.381 1.00 92.81 160 THR A C 1
ATOM 1280 O O . THR A 1 160 ? 3.338 -9.957 14.583 1.00 92.81 160 THR A O 1
ATOM 1283 N N . SER A 1 161 ? 2.963 -8.476 12.948 1.00 91.12 161 SER A N 1
ATOM 1284 C CA . SER A 1 161 ? 2.748 -7.344 13.854 1.00 91.12 161 SER A CA 1
ATOM 1285 C C . SER A 1 161 ? 1.307 -7.280 14.341 1.00 91.12 161 SER A C 1
ATOM 1287 O O . SER A 1 161 ? 1.098 -7.020 15.521 1.00 91.12 161 SER A O 1
ATOM 1289 N N . ILE A 1 162 ? 0.333 -7.560 13.472 1.00 88.75 162 ILE A N 1
ATOM 1290 C CA 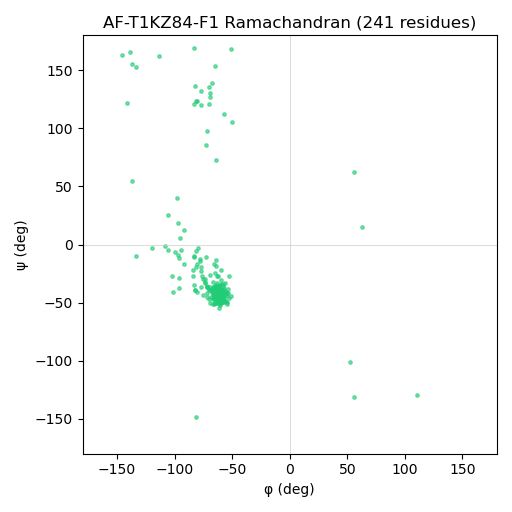. ILE A 1 162 ? -1.093 -7.581 13.816 1.00 88.75 162 ILE A CA 1
ATOM 1291 C C . ILE A 1 162 ? -1.401 -8.656 14.862 1.00 88.75 162 ILE A C 1
ATOM 1293 O O . ILE A 1 162 ? -2.168 -8.378 15.776 1.00 88.75 162 ILE A O 1
ATOM 1297 N N . ASP A 1 163 ? -0.723 -9.805 14.826 1.00 84.69 163 ASP A N 1
ATOM 1298 C CA . ASP A 1 163 ? -0.800 -10.833 15.879 1.00 84.69 163 ASP A CA 1
ATOM 1299 C C . ASP A 1 163 ? -0.538 -10.297 17.295 1.00 84.69 163 ASP A C 1
ATOM 1301 O O . ASP A 1 163 ? -0.997 -10.849 18.294 1.00 84.69 163 ASP A O 1
ATOM 1305 N N . LYS A 1 164 ? 0.241 -9.218 17.391 1.00 85.81 164 LYS A N 1
ATOM 1306 C CA . LYS A 1 164 ? 0.634 -8.583 18.654 1.00 85.81 164 LYS A CA 1
ATOM 1307 C C . LYS A 1 164 ? -0.256 -7.392 18.997 1.00 85.81 164 LYS A C 1
ATOM 1309 O O . LYS A 1 164 ? -0.141 -6.840 20.092 1.00 85.81 164 LYS A O 1
ATOM 1314 N N . ILE A 1 165 ? -1.113 -6.975 18.068 1.00 85.81 165 ILE A N 1
ATOM 1315 C CA . ILE A 1 165 ? -2.059 -5.882 18.245 1.00 85.81 165 ILE A CA 1
ATOM 1316 C C . ILE A 1 165 ? -3.290 -6.441 18.959 1.00 85.81 165 ILE A C 1
ATOM 1318 O O . ILE A 1 165 ? -3.959 -7.344 18.473 1.00 85.81 165 ILE A O 1
ATOM 1322 N N . CYS A 1 166 ? -3.586 -5.875 20.130 1.00 84.94 166 CYS A N 1
ATOM 1323 C CA . CYS A 1 166 ? -4.727 -6.239 20.973 1.00 84.94 166 CYS A CA 1
ATOM 1324 C C . CYS A 1 166 ? -4.788 -7.730 21.373 1.00 84.94 166 CYS A C 1
ATOM 1326 O O . CYS A 1 166 ? -5.776 -8.410 21.087 1.00 84.94 166 CYS A O 1
ATOM 1328 N N . PRO A 1 167 ? -3.790 -8.246 22.112 1.00 81.88 167 PRO A N 1
ATOM 1329 C CA . PRO A 1 167 ? -3.732 -9.662 22.493 1.00 81.88 167 PRO A CA 1
ATOM 1330 C C . PRO A 1 167 ? -4.937 -10.137 23.327 1.00 81.88 167 PRO A C 1
ATOM 1332 O O . PRO A 1 167 ? -5.227 -11.327 23.366 1.00 81.88 167 PRO A O 1
ATOM 1335 N N . SER A 1 168 ? -5.645 -9.216 23.987 1.00 79.94 168 SER A N 1
ATOM 1336 C CA . SER A 1 168 ? -6.792 -9.513 24.858 1.00 79.94 168 SER A CA 1
ATOM 1337 C C . SER A 1 168 ? -8.156 -9.388 24.166 1.00 79.94 168 SER A C 1
ATOM 1339 O O . SER A 1 168 ? -9.186 -9.453 24.834 1.00 79.94 168 SER A O 1
ATOM 1341 N N . SER A 1 169 ? -8.190 -9.137 22.856 1.00 77.69 169 SER A N 1
ATOM 1342 C CA . SER A 1 169 ? -9.434 -8.969 22.102 1.00 77.69 169 SER A CA 1
ATOM 1343 C C . SER A 1 169 ? -10.029 -10.329 21.710 1.00 77.69 169 SER A C 1
ATOM 1345 O O . SER A 1 169 ? -9.326 -11.193 21.196 1.00 77.69 169 SER A O 1
ATOM 1347 N N . ASN A 1 170 ? -11.349 -10.491 21.859 1.00 82.62 170 ASN A N 1
ATOM 1348 C CA . ASN A 1 170 ? -12.083 -11.650 21.322 1.00 82.62 170 ASN A CA 1
ATOM 1349 C C . ASN A 1 170 ? -12.232 -11.603 19.788 1.00 82.62 170 ASN A C 1
ATOM 1351 O O . ASN A 1 170 ? -12.661 -12.575 19.163 1.00 82.62 170 ASN A O 1
ATOM 1355 N N . ILE A 1 171 ? -11.893 -10.471 19.169 1.00 84.25 171 ILE A N 1
ATOM 1356 C CA . ILE A 1 171 ? -11.898 -10.287 17.722 1.00 84.25 171 ILE A CA 1
ATOM 1357 C C . ILE A 1 171 ? -10.668 -10.968 17.141 1.00 84.25 171 ILE A C 1
ATOM 1359 O O . ILE A 1 171 ? -9.536 -10.703 17.550 1.00 84.25 171 ILE A O 1
ATOM 1363 N N . LYS A 1 172 ? -10.881 -11.759 16.091 1.00 89.44 172 LYS A N 1
ATOM 1364 C CA . LYS A 1 172 ? -9.809 -12.198 15.198 1.00 89.44 172 LYS A CA 1
ATOM 1365 C C . LYS A 1 172 ? -9.362 -11.019 14.335 1.00 89.44 172 LYS A C 1
ATOM 1367 O O . LYS A 1 172 ? -9.882 -10.793 13.241 1.00 89.44 172 LYS A O 1
ATOM 1372 N N . ILE A 1 173 ? -8.450 -10.214 14.872 1.00 91.06 173 ILE A N 1
ATOM 1373 C CA . ILE A 1 173 ? -7.962 -8.995 14.216 1.00 91.06 173 ILE A CA 1
ATOM 1374 C C . ILE A 1 173 ? -7.211 -9.335 12.927 1.00 91.06 173 ILE A C 1
ATOM 1376 O O . ILE A 1 173 ? -7.389 -8.637 11.930 1.00 91.06 173 ILE A O 1
ATOM 1380 N N . ASN A 1 174 ? -6.471 -10.447 12.901 1.00 90.44 174 ASN A N 1
ATOM 1381 C CA . ASN A 1 174 ? -5.875 -10.954 11.665 1.00 90.44 174 ASN A CA 1
ATOM 1382 C C . ASN A 1 174 ? -6.916 -11.155 10.574 1.00 90.44 174 ASN A C 1
ATOM 1384 O O . ASN A 1 174 ? -6.747 -10.590 9.507 1.00 90.44 174 ASN A O 1
ATOM 1388 N N . ASP A 1 175 ? -8.018 -11.861 10.843 1.00 92.69 175 ASP A N 1
ATOM 1389 C CA . ASP A 1 175 ? -9.077 -12.085 9.850 1.00 92.69 175 ASP A CA 1
ATOM 1390 C C . ASP A 1 175 ? -9.655 -10.758 9.331 1.00 92.69 175 ASP A C 1
ATOM 1392 O O . ASP A 1 175 ? -10.020 -10.641 8.161 1.00 92.69 175 ASP A O 1
ATOM 1396 N N . TYR A 1 176 ? -9.752 -9.743 10.198 1.00 92.75 176 TYR A N 1
ATOM 1397 C CA . TYR A 1 176 ? -10.229 -8.415 9.814 1.00 92.75 176 TYR A CA 1
ATOM 1398 C C . TYR A 1 176 ? -9.268 -7.718 8.840 1.00 92.75 176 TYR A C 1
ATOM 1400 O O . TYR A 1 176 ? -9.696 -7.274 7.773 1.00 92.75 176 TYR A O 1
ATOM 1408 N N . PHE A 1 177 ? -7.977 -7.646 9.172 1.00 92.12 177 PHE A N 1
ATOM 1409 C CA . PHE A 1 177 ? -6.983 -7.027 8.292 1.00 92.12 177 PHE A CA 1
ATOM 1410 C C . PHE A 1 177 ? -6.691 -7.872 7.055 1.00 92.12 177 PHE A C 1
ATOM 1412 O O . PHE A 1 177 ? -6.528 -7.314 5.976 1.00 92.12 177 PHE A O 1
ATOM 1419 N N . GLN A 1 178 ? -6.673 -9.196 7.173 1.00 93.88 178 GLN A N 1
ATOM 1420 C CA . GLN A 1 178 ? -6.477 -10.109 6.054 1.00 93.88 178 GLN A CA 1
ATOM 1421 C C . GLN A 1 178 ? -7.576 -9.911 5.020 1.00 93.88 178 GLN A C 1
ATOM 1423 O O . GLN A 1 178 ? -7.267 -9.606 3.877 1.00 93.88 178 GLN A O 1
ATOM 1428 N N . LYS A 1 179 ? -8.848 -9.901 5.441 1.00 95.12 179 LYS A N 1
ATOM 1429 C CA . LYS A 1 179 ? -9.961 -9.570 4.544 1.00 95.12 179 LYS A CA 1
ATOM 1430 C C . LYS A 1 179 ? -9.775 -8.210 3.865 1.00 95.12 179 LYS A C 1
ATOM 1432 O O . LYS A 1 179 ? -10.083 -8.070 2.684 1.00 95.12 179 LYS A O 1
ATOM 1437 N N . PHE A 1 180 ? -9.299 -7.202 4.597 1.00 94.19 180 PHE A N 1
ATOM 1438 C CA . PHE A 1 180 ? -9.015 -5.892 4.015 1.00 94.19 180 PHE A CA 1
ATOM 1439 C C . PHE A 1 180 ? -7.922 -5.970 2.935 1.00 94.19 180 PHE A C 1
ATOM 1441 O O . PHE A 1 180 ? -8.108 -5.422 1.849 1.00 94.19 180 PHE A O 1
ATOM 1448 N N . PHE A 1 181 ? -6.803 -6.645 3.210 1.00 93.31 181 PHE A N 1
ATOM 1449 C CA . PHE A 1 181 ? -5.691 -6.794 2.268 1.00 93.31 181 PHE A CA 1
ATOM 1450 C C . PHE A 1 181 ? -6.059 -7.648 1.055 1.00 93.31 181 PHE A C 1
ATOM 1452 O O . PHE A 1 181 ? -5.708 -7.264 -0.059 1.00 93.31 181 PHE A O 1
ATOM 1459 N N . ASP A 1 182 ? -6.808 -8.732 1.251 1.00 95.00 182 ASP A N 1
ATOM 1460 C CA . ASP A 1 182 ? -7.299 -9.593 0.174 1.00 95.00 182 ASP A CA 1
ATOM 1461 C C . ASP A 1 182 ? -8.190 -8.777 -0.774 1.00 95.00 182 ASP A C 1
ATOM 1463 O O . ASP A 1 182 ? -7.942 -8.710 -1.976 1.00 95.00 182 ASP A O 1
ATOM 1467 N N . LEU A 1 183 ? -9.156 -8.027 -0.227 1.00 95.94 183 LEU A N 1
ATOM 1468 C CA . LEU A 1 183 ? -9.983 -7.124 -1.031 1.00 95.94 183 LEU A CA 1
ATOM 1469 C C . LEU A 1 183 ? -9.152 -6.053 -1.743 1.00 95.94 183 LEU A C 1
ATOM 1471 O O . LEU A 1 183 ? -9.472 -5.694 -2.870 1.00 95.94 183 LEU A O 1
ATOM 1475 N N . ALA A 1 184 ? -8.118 -5.512 -1.093 1.00 94.25 184 ALA A N 1
ATOM 1476 C CA . ALA A 1 184 ? -7.340 -4.404 -1.633 1.00 94.25 184 ALA A CA 1
ATOM 1477 C C . ALA A 1 184 ? -6.344 -4.820 -2.726 1.00 94.25 184 ALA A C 1
ATOM 1479 O O . ALA A 1 184 ? -6.111 -4.033 -3.647 1.00 94.25 184 ALA A O 1
ATOM 1480 N N . LEU A 1 185 ? -5.719 -5.996 -2.600 1.00 93.94 185 LEU A N 1
ATOM 1481 C CA . LEU A 1 185 ? -4.494 -6.340 -3.326 1.00 93.94 185 LEU A CA 1
ATOM 1482 C C . LEU A 1 185 ? -4.487 -7.725 -3.983 1.00 93.94 185 LEU A C 1
ATOM 1484 O O . LEU A 1 185 ? -3.560 -7.962 -4.753 1.00 93.94 185 LEU A O 1
ATOM 1488 N N . ASP A 1 186 ? -5.441 -8.625 -3.727 1.00 94.75 186 ASP A N 1
ATOM 1489 C CA . ASP A 1 186 ? -5.336 -10.008 -4.227 1.00 94.75 186 ASP A CA 1
ATOM 1490 C C . ASP A 1 186 ? -5.320 -10.062 -5.764 1.00 94.75 186 ASP A C 1
ATOM 1492 O O . ASP A 1 186 ? -4.356 -10.542 -6.355 1.00 94.75 186 ASP A O 1
ATOM 1496 N N . ASP A 1 187 ? -6.267 -9.390 -6.428 1.00 94.38 187 ASP A N 1
ATOM 1497 C CA . ASP A 1 187 ? -6.289 -9.268 -7.897 1.00 94.38 187 ASP A CA 1
ATOM 1498 C C . ASP A 1 187 ? -4.997 -8.648 -8.460 1.00 94.38 187 ASP A C 1
ATOM 1500 O O . ASP A 1 187 ? -4.501 -9.024 -9.526 1.00 94.38 187 ASP A O 1
ATOM 1504 N N . VAL A 1 188 ? -4.433 -7.675 -7.735 1.00 93.19 188 VAL A N 1
ATOM 1505 C CA . VAL A 1 188 ? -3.177 -7.017 -8.111 1.00 93.19 188 VAL A CA 1
ATOM 1506 C C . VAL A 1 188 ? -2.022 -8.008 -8.027 1.00 93.19 188 VAL A C 1
ATOM 1508 O O . VAL A 1 188 ? -1.213 -8.069 -8.950 1.00 93.19 188 VAL A O 1
ATOM 1511 N N . ARG A 1 189 ? -1.934 -8.788 -6.946 1.00 93.38 189 ARG A N 1
ATOM 1512 C CA . ARG A 1 189 ? -0.895 -9.810 -6.747 1.00 93.38 189 ARG A CA 1
ATOM 1513 C C . ARG A 1 189 ? -1.016 -10.926 -7.767 1.00 93.38 189 ARG A C 1
ATOM 1515 O O . ARG A 1 189 ? -0.002 -11.378 -8.297 1.00 93.38 189 ARG A O 1
ATOM 1522 N N . ASP A 1 190 ? -2.233 -11.332 -8.076 1.00 94.06 190 ASP A N 1
ATOM 1523 C CA . ASP A 1 190 ? -2.506 -12.391 -9.033 1.00 94.06 190 ASP A CA 1
ATOM 1524 C C . ASP A 1 190 ? -2.062 -12.000 -10.436 1.00 94.06 190 ASP A C 1
ATOM 1526 O O . ASP A 1 190 ? -1.333 -12.761 -11.079 1.00 94.06 190 ASP A O 1
ATOM 1530 N N . LEU A 1 191 ? -2.389 -10.777 -10.860 1.00 93.62 191 LEU A N 1
ATOM 1531 C CA . LEU A 1 191 ? -1.941 -10.244 -12.142 1.00 93.62 191 LEU A CA 1
ATOM 1532 C C . LEU A 1 191 ? -0.428 -9.969 -12.168 1.00 93.62 191 LEU A C 1
ATOM 1534 O O . LEU A 1 191 ? 0.257 -10.356 -13.114 1.00 93.62 191 LEU A O 1
ATOM 1538 N N . ALA A 1 192 ? 0.095 -9.259 -11.166 1.00 93.00 192 ALA A N 1
ATOM 1539 C CA . ALA A 1 192 ? 1.451 -8.711 -11.193 1.00 93.00 192 ALA A CA 1
ATOM 1540 C C . ALA A 1 192 ? 2.526 -9.726 -10.789 1.00 93.00 192 ALA A C 1
ATOM 1542 O O . ALA A 1 192 ? 3.623 -9.726 -11.348 1.00 93.00 192 ALA A O 1
ATOM 1543 N N . CYS A 1 193 ? 2.238 -10.568 -9.797 1.00 94.81 193 CYS A N 1
ATOM 1544 C CA . CYS A 1 193 ? 3.246 -11.397 -9.142 1.00 94.81 193 CYS A CA 1
ATOM 1545 C C . CYS A 1 193 ? 3.224 -12.847 -9.611 1.00 94.81 193 CYS A C 1
ATOM 1547 O O . CYS A 1 193 ? 4.271 -13.497 -9.587 1.00 94.81 193 CYS A O 1
ATOM 1549 N N . GLY A 1 194 ? 2.079 -13.358 -10.074 1.00 93.88 194 GLY A N 1
ATOM 1550 C CA . GLY A 1 194 ? 1.963 -14.685 -10.679 1.00 93.88 194 GLY A CA 1
ATOM 1551 C C . GLY A 1 194 ? 2.553 -15.797 -9.804 1.00 93.88 194 GLY A C 1
ATOM 1552 O O . GLY A 1 194 ? 1.932 -16.243 -8.846 1.00 93.88 194 GLY A O 1
ATOM 1553 N N . ARG A 1 195 ? 3.768 -16.266 -10.124 1.00 94.88 195 ARG A N 1
ATOM 1554 C CA . ARG A 1 195 ? 4.474 -17.331 -9.375 1.00 94.88 195 ARG A CA 1
ATOM 1555 C C . ARG A 1 195 ? 5.230 -16.837 -8.132 1.00 94.88 195 ARG A C 1
ATOM 1557 O O . ARG A 1 195 ? 5.687 -17.656 -7.339 1.00 94.88 195 ARG A O 1
ATOM 1564 N N . LEU A 1 196 ? 5.374 -15.526 -7.949 1.00 96.12 196 LEU A N 1
ATOM 1565 C CA . LEU A 1 196 ? 6.128 -14.885 -6.864 1.00 96.12 196 LEU A CA 1
ATOM 1566 C C . LEU A 1 196 ? 5.221 -14.443 -5.704 1.00 96.12 196 LEU A C 1
ATOM 1568 O O . LEU A 1 196 ? 5.419 -13.373 -5.138 1.00 96.12 196 LEU A O 1
ATOM 1572 N N . LYS A 1 197 ? 4.223 -15.257 -5.338 1.00 93.44 197 LYS A N 1
ATOM 1573 C CA . LYS A 1 197 ? 3.270 -14.960 -4.246 1.00 93.44 197 LYS A CA 1
ATOM 1574 C C . LYS A 1 197 ? 3.813 -15.238 -2.836 1.00 93.44 197 LYS A C 1
ATOM 1576 O O . LYS A 1 197 ? 3.110 -15.025 -1.860 1.00 93.44 197 LYS A O 1
ATOM 1581 N N . THR A 1 198 ? 5.033 -15.766 -2.709 1.00 95.94 198 THR A N 1
ATOM 1582 C CA . THR A 1 198 ? 5.634 -16.094 -1.406 1.00 95.94 198 THR A CA 1
ATOM 1583 C C . THR A 1 198 ? 7.097 -15.673 -1.329 1.00 95.94 198 THR A C 1
ATOM 1585 O O . THR A 1 198 ? 7.800 -15.601 -2.343 1.00 95.94 198 THR A O 1
ATOM 1588 N N . ILE A 1 199 ? 7.587 -15.437 -0.107 1.00 97.25 199 ILE A N 1
ATOM 1589 C CA . ILE A 1 199 ? 9.002 -15.124 0.152 1.00 97.25 199 ILE A CA 1
ATOM 1590 C C . ILE A 1 199 ? 9.904 -16.260 -0.331 1.00 97.25 199 ILE A C 1
ATOM 1592 O O . ILE A 1 199 ? 10.894 -15.998 -1.006 1.00 97.25 199 ILE A O 1
ATOM 1596 N N . THR A 1 200 ? 9.532 -17.517 -0.082 1.00 97.88 200 THR A N 1
ATOM 1597 C CA . THR A 1 200 ? 10.287 -18.687 -0.553 1.00 97.88 200 THR A CA 1
ATOM 1598 C C . THR A 1 200 ? 10.474 -18.661 -2.070 1.00 97.88 200 THR A C 1
ATOM 1600 O O . THR A 1 200 ? 11.599 -18.760 -2.552 1.00 97.88 200 THR A O 1
ATOM 1603 N N . LYS A 1 201 ? 9.399 -18.427 -2.840 1.00 97.81 201 LYS A N 1
ATOM 1604 C CA . LYS A 1 201 ? 9.480 -18.347 -4.311 1.00 97.81 201 LYS A CA 1
ATOM 1605 C C . LYS A 1 201 ? 10.330 -17.172 -4.783 1.00 97.81 201 LYS A C 1
ATOM 1607 O O . LYS A 1 201 ? 11.058 -17.282 -5.772 1.00 97.81 201 LYS A O 1
ATOM 1612 N N . CYS A 1 202 ? 10.274 -16.064 -4.055 1.00 97.69 202 CYS A N 1
ATOM 1613 C CA . CYS A 1 202 ? 11.141 -14.918 -4.271 1.00 97.69 202 CYS A CA 1
ATOM 1614 C C . CYS A 1 202 ? 12.621 -15.245 -4.056 1.00 97.69 202 CYS A C 1
ATOM 1616 O O . CYS A 1 202 ? 13.456 -14.844 -4.865 1.00 97.69 202 CYS A O 1
ATOM 1618 N N . GLU A 1 203 ? 12.960 -15.974 -2.997 1.00 97.69 203 GLU A N 1
ATOM 1619 C CA . GLU A 1 203 ? 14.341 -16.336 -2.671 1.00 97.69 203 GLU A CA 1
ATOM 1620 C C . GLU A 1 203 ? 14.930 -17.383 -3.601 1.00 97.69 203 GLU A C 1
ATOM 1622 O O . GLU A 1 203 ? 16.098 -17.267 -3.964 1.00 97.69 203 GLU A O 1
ATOM 1627 N N . GLU A 1 204 ? 14.115 -18.340 -4.039 1.00 97.81 204 GLU A N 1
ATOM 1628 C CA . GLU A 1 204 ? 14.482 -19.300 -5.080 1.00 97.81 204 GLU A CA 1
ATOM 1629 C C . GLU A 1 204 ? 14.782 -18.586 -6.408 1.00 97.81 204 GLU A C 1
ATOM 1631 O O . GLU A 1 204 ? 15.781 -18.881 -7.061 1.00 97.81 204 GLU A O 1
ATOM 1636 N N . SER A 1 205 ? 13.944 -17.615 -6.793 1.00 97.44 205 SER A N 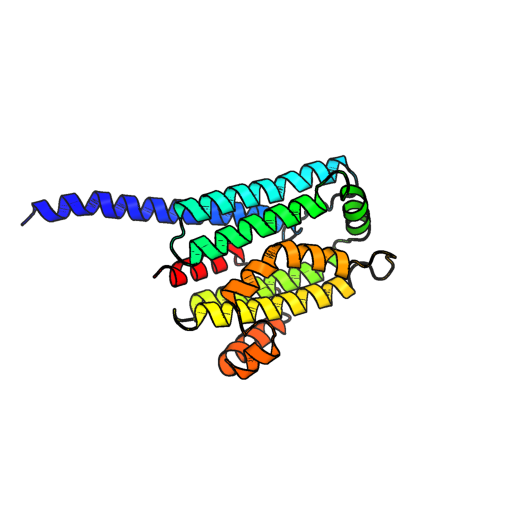1
ATOM 1637 C CA . SER A 1 205 ? 14.036 -16.958 -8.105 1.00 97.44 205 SER A CA 1
ATOM 1638 C C . SER A 1 205 ? 15.071 -15.824 -8.158 1.00 97.44 205 SER A C 1
ATOM 1640 O O . SER A 1 205 ? 15.706 -15.618 -9.190 1.00 97.44 205 SER A O 1
ATOM 1642 N N . HIS A 1 206 ? 15.255 -15.071 -7.066 1.00 96.69 206 HIS A N 1
ATOM 1643 C CA . HIS A 1 206 ? 16.090 -13.859 -7.022 1.00 96.69 206 HIS A CA 1
ATOM 1644 C C . HIS A 1 206 ? 16.980 -13.777 -5.761 1.00 96.69 206 HIS A C 1
ATOM 1646 O O . HIS A 1 206 ? 16.963 -12.761 -5.058 1.00 96.69 206 HIS A O 1
ATOM 1652 N N . PRO A 1 207 ? 17.807 -14.797 -5.457 1.00 97.25 207 PRO A N 1
ATOM 1653 C CA . PRO A 1 207 ? 18.471 -14.953 -4.155 1.00 97.25 207 PRO A CA 1
ATOM 1654 C C . PRO A 1 207 ? 19.385 -13.784 -3.761 1.00 97.25 207 PRO A C 1
ATOM 1656 O O . PRO A 1 207 ? 19.516 -13.441 -2.583 1.00 97.25 207 PRO A O 1
ATOM 1659 N N . ARG A 1 208 ? 20.057 -13.152 -4.734 1.00 97.00 208 ARG A N 1
ATOM 1660 C CA . ARG A 1 208 ? 20.946 -12.008 -4.461 1.00 97.00 208 ARG A CA 1
ATOM 1661 C C . ARG A 1 208 ? 20.142 -10.761 -4.097 1.00 97.00 208 ARG A C 1
ATOM 1663 O O . ARG A 1 208 ? 20.519 -10.028 -3.182 1.00 97.00 208 ARG A O 1
ATOM 1670 N N . GLN A 1 209 ? 19.044 -10.523 -4.807 1.00 96.75 209 GLN A N 1
ATOM 1671 C CA . GLN A 1 209 ? 18.200 -9.351 -4.635 1.00 96.75 209 GLN A CA 1
ATOM 1672 C C . GLN A 1 209 ? 17.333 -9.441 -3.388 1.00 96.75 209 GLN A C 1
ATOM 1674 O O . GLN A 1 209 ? 17.306 -8.494 -2.597 1.00 96.75 209 GLN A O 1
ATOM 1679 N N . THR A 1 210 ? 16.734 -10.599 -3.132 1.00 96.62 210 THR A N 1
ATOM 1680 C CA . THR A 1 210 ? 15.972 -10.836 -1.904 1.00 96.62 210 THR A CA 1
ATOM 1681 C C . THR A 1 210 ? 16.841 -10.749 -0.660 1.00 96.62 210 THR A C 1
ATOM 1683 O O . THR A 1 210 ? 16.388 -10.201 0.337 1.00 96.62 210 THR A O 1
ATOM 1686 N N . ARG A 1 211 ? 18.125 -11.140 -0.708 1.00 97.62 211 ARG A N 1
ATOM 1687 C CA . ARG A 1 211 ? 19.056 -10.926 0.418 1.00 97.62 211 ARG A CA 1
ATOM 1688 C C . ARG A 1 211 ? 19.191 -9.447 0.796 1.00 97.62 211 ARG A C 1
ATOM 1690 O O . ARG A 1 211 ? 19.390 -9.119 1.964 1.00 97.62 211 ARG A O 1
ATOM 1697 N N . ARG A 1 212 ? 19.111 -8.526 -0.170 1.00 96.38 212 ARG A N 1
ATOM 1698 C CA . ARG A 1 212 ? 19.121 -7.082 0.118 1.00 96.38 212 ARG A CA 1
ATOM 1699 C C . ARG A 1 212 ? 17.809 -6.637 0.762 1.00 96.38 212 ARG A C 1
ATOM 1701 O O . ARG A 1 212 ? 17.871 -5.932 1.763 1.00 96.38 212 ARG A O 1
ATOM 1708 N N . LEU A 1 213 ? 16.666 -7.081 0.239 1.00 97.06 213 LEU A N 1
ATOM 1709 C CA . LEU A 1 213 ? 15.348 -6.777 0.813 1.00 97.06 213 LEU A CA 1
ATOM 1710 C C . LEU A 1 213 ? 15.212 -7.334 2.237 1.00 97.06 213 LEU A C 1
ATOM 1712 O O . LEU A 1 213 ? 14.854 -6.599 3.150 1.00 97.06 213 LEU A O 1
ATOM 1716 N N . ARG A 1 214 ? 15.645 -8.579 2.462 1.00 97.56 214 ARG A N 1
ATOM 1717 C CA . ARG A 1 214 ? 15.675 -9.235 3.775 1.00 97.56 214 ARG A CA 1
ATOM 1718 C C . ARG A 1 214 ? 16.486 -8.444 4.802 1.00 97.56 214 ARG A C 1
ATOM 1720 O O . ARG A 1 214 ? 16.059 -8.320 5.943 1.00 97.56 214 ARG A O 1
ATOM 1727 N N . ARG A 1 215 ? 17.618 -7.846 4.407 1.00 96.88 215 ARG A N 1
ATOM 1728 C CA . ARG A 1 215 ? 18.396 -6.964 5.300 1.00 96.88 215 ARG A CA 1
ATOM 1729 C C . ARG A 1 215 ? 17.616 -5.718 5.723 1.00 96.88 215 ARG A C 1
ATOM 1731 O O . ARG A 1 215 ? 17.756 -5.295 6.864 1.00 96.88 215 ARG A O 1
ATOM 1738 N N . ILE A 1 216 ? 16.802 -5.140 4.837 1.00 95.25 216 ILE A N 1
ATOM 1739 C CA . ILE A 1 216 ? 15.933 -4.000 5.174 1.00 95.25 216 ILE A CA 1
ATOM 1740 C C . ILE A 1 216 ? 14.806 -4.467 6.103 1.00 95.25 216 ILE A C 1
ATOM 1742 O O . ILE A 1 216 ? 14.603 -3.860 7.153 1.00 95.25 216 ILE A O 1
ATOM 1746 N N . TYR A 1 217 ? 14.147 -5.580 5.766 1.00 95.38 217 TYR A N 1
ATOM 1747 C CA . TYR A 1 217 ? 13.104 -6.214 6.580 1.00 95.38 217 TYR A CA 1
ATOM 1748 C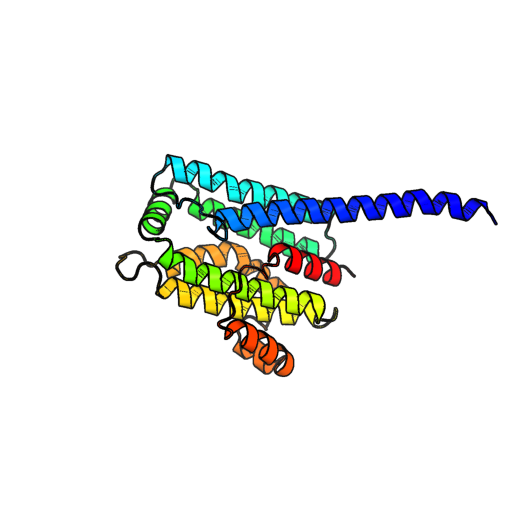 C . TYR A 1 217 ? 13.569 -6.525 8.014 1.00 95.38 217 TYR A C 1
ATOM 1750 O O . TYR A 1 217 ? 12.843 -6.268 8.971 1.00 95.38 217 TYR A O 1
ATOM 1758 N N . GLN A 1 218 ? 14.800 -7.014 8.179 1.00 95.44 218 GLN A N 1
ATOM 1759 C CA . GLN A 1 218 ? 15.392 -7.334 9.483 1.00 95.44 218 GLN A CA 1
ATOM 1760 C C . GLN A 1 218 ? 16.001 -6.120 10.200 1.00 95.44 218 GLN A C 1
ATOM 1762 O O . GLN A 1 218 ? 16.400 -6.228 11.361 1.00 95.44 218 GLN A O 1
ATOM 1767 N N . SER A 1 219 ? 16.119 -4.970 9.531 1.00 93.88 219 SER A N 1
ATOM 1768 C CA . SER A 1 219 ? 16.765 -3.805 10.129 1.00 93.88 219 SER A CA 1
ATOM 1769 C C . SER A 1 219 ? 15.910 -3.209 11.250 1.00 93.88 219 SER A C 1
ATOM 1771 O O . SER A 1 219 ? 14.701 -3.024 11.111 1.00 93.88 219 SER A O 1
ATOM 1773 N N . LYS A 1 220 ? 16.563 -2.876 12.369 1.00 88.25 220 LYS A N 1
ATOM 1774 C CA . LYS A 1 220 ? 15.964 -2.097 13.464 1.00 88.25 220 LYS A CA 1
ATOM 1775 C C . LYS A 1 220 ? 15.982 -0.589 13.195 1.00 88.25 220 LYS A C 1
ATOM 1777 O O . LYS A 1 220 ? 15.448 0.166 13.994 1.00 88.25 220 LYS A O 1
ATOM 1782 N N . ASP A 1 221 ? 16.616 -0.162 12.100 1.00 82.56 221 ASP A N 1
ATOM 1783 C CA . ASP A 1 221 ? 16.674 1.242 11.697 1.00 82.56 221 ASP A CA 1
ATOM 1784 C C . ASP A 1 221 ? 15.298 1.686 11.186 1.00 82.56 221 ASP A C 1
ATOM 1786 O O . ASP A 1 221 ? 14.920 1.423 10.038 1.00 82.56 221 ASP A O 1
ATOM 1790 N N . THR A 1 222 ? 14.551 2.323 12.081 1.00 70.00 222 THR A N 1
ATOM 1791 C CA . THR A 1 222 ? 13.272 2.981 11.815 1.00 70.00 222 THR A CA 1
ATOM 1792 C C . THR A 1 222 ? 13.438 4.499 11.806 1.00 70.00 222 THR A C 1
ATOM 1794 O O . THR A 1 222 ? 12.475 5.189 12.121 1.00 70.00 222 THR A O 1
ATOM 1797 N N . ASP A 1 223 ? 14.644 5.021 11.516 1.00 73.06 223 ASP A N 1
ATOM 1798 C CA . ASP A 1 223 ? 14.933 6.459 11.547 1.00 73.06 223 ASP A CA 1
ATOM 1799 C C . ASP A 1 223 ? 13.887 7.240 10.749 1.00 73.06 223 ASP A C 1
ATOM 1801 O O . ASP A 1 223 ? 13.856 7.242 9.514 1.00 73.06 223 ASP A O 1
ATOM 1805 N N . GLU A 1 224 ? 13.010 7.902 11.498 1.00 65.31 224 GLU A N 1
ATOM 1806 C CA . GLU A 1 224 ? 11.871 8.640 10.978 1.00 65.31 224 GLU A CA 1
ATOM 1807 C C . GLU A 1 224 ? 12.312 9.828 10.117 1.00 65.31 224 GLU A C 1
ATOM 1809 O O . GLU A 1 224 ? 11.543 10.317 9.293 1.00 65.31 224 GLU A O 1
ATOM 1814 N N . ASN A 1 225 ? 13.567 10.266 10.238 1.00 66.69 225 ASN A N 1
ATOM 1815 C CA . ASN A 1 225 ? 14.108 11.349 9.424 1.00 66.69 225 ASN A CA 1
ATOM 1816 C C . ASN A 1 225 ? 14.473 10.893 8.005 1.00 66.69 225 ASN A C 1
ATOM 1818 O O . ASN A 1 225 ? 14.645 11.725 7.118 1.00 66.69 225 ASN A O 1
ATOM 1822 N N . LYS A 1 226 ? 14.547 9.577 7.758 1.00 66.12 226 LYS A N 1
ATOM 1823 C CA . LYS A 1 226 ? 14.765 8.990 6.424 1.00 66.12 226 LYS A CA 1
ATOM 1824 C C . LYS A 1 226 ? 13.462 8.565 5.746 1.00 66.12 226 LYS A C 1
ATOM 1826 O O . LYS A 1 226 ? 13.501 7.749 4.824 1.00 66.12 226 LYS A O 1
ATOM 1831 N N . ARG A 1 227 ? 12.314 9.080 6.205 1.00 68.25 227 ARG A N 1
ATOM 1832 C CA . ARG A 1 227 ? 11.003 8.813 5.600 1.00 68.25 227 ARG A CA 1
ATOM 1833 C C . ARG A 1 227 ? 11.028 9.227 4.127 1.00 68.25 227 ARG A C 1
ATOM 1835 O O . ARG A 1 227 ? 11.140 10.405 3.795 1.00 68.25 227 ARG A O 1
ATOM 1842 N N . GLY A 1 228 ? 10.933 8.234 3.256 1.00 79.62 228 GLY A N 1
ATOM 1843 C CA . GLY A 1 228 ? 10.518 8.419 1.880 1.00 79.62 228 GLY A CA 1
ATOM 1844 C C . GLY A 1 228 ? 8.993 8.483 1.807 1.00 79.62 228 GLY A C 1
ATOM 1845 O O . GLY A 1 228 ? 8.306 8.937 2.724 1.00 79.62 228 GLY A O 1
ATOM 1846 N N . SER A 1 229 ? 8.451 8.014 0.692 1.00 87.38 229 SER A N 1
ATOM 1847 C CA . SER A 1 229 ? 7.013 7.857 0.524 1.00 87.38 229 SER A CA 1
ATOM 1848 C C . SER A 1 229 ? 6.741 6.577 -0.235 1.00 87.38 229 SER A C 1
ATOM 1850 O O . SER A 1 229 ? 7.184 6.402 -1.371 1.00 87.38 229 SER A O 1
ATOM 1852 N N . PHE A 1 230 ? 5.972 5.703 0.408 1.00 87.94 230 PHE A N 1
ATOM 1853 C CA . PHE A 1 230 ? 5.523 4.438 -0.154 1.00 87.94 230 PHE A CA 1
ATOM 1854 C C . PHE A 1 230 ? 4.894 4.638 -1.538 1.00 87.94 230 PHE A C 1
ATOM 1856 O O . PHE A 1 230 ? 5.220 3.932 -2.492 1.00 87.94 230 PHE A O 1
ATOM 1863 N N . ILE A 1 231 ? 4.044 5.661 -1.675 1.00 88.69 231 ILE A N 1
ATOM 1864 C CA . ILE A 1 231 ? 3.389 5.981 -2.943 1.00 88.69 231 ILE A CA 1
ATOM 1865 C C . ILE A 1 231 ? 4.380 6.484 -3.989 1.00 88.69 231 ILE A C 1
ATOM 1867 O O . ILE A 1 231 ? 4.270 6.098 -5.150 1.00 88.69 231 ILE A O 1
ATOM 1871 N N . PHE A 1 232 ? 5.351 7.317 -3.617 1.00 89.50 232 PHE A N 1
ATOM 1872 C CA . PHE A 1 232 ? 6.348 7.798 -4.570 1.00 89.50 232 PHE A CA 1
ATOM 1873 C C . PHE A 1 232 ? 7.200 6.668 -5.143 1.00 89.50 232 PHE A C 1
ATOM 1875 O O . PHE A 1 232 ? 7.399 6.625 -6.355 1.00 89.50 232 PHE A O 1
ATOM 1882 N N . SER A 1 233 ? 7.629 5.717 -4.313 1.00 92.25 233 SER A N 1
ATOM 1883 C CA . SER A 1 233 ? 8.358 4.546 -4.803 1.00 92.25 233 SER A CA 1
ATOM 1884 C C . SER A 1 233 ? 7.513 3.723 -5.781 1.00 92.25 233 SER A C 1
ATOM 1886 O O . SER A 1 233 ? 8.020 3.288 -6.813 1.00 92.25 233 SER A O 1
ATOM 1888 N N . LEU A 1 234 ? 6.208 3.564 -5.519 1.00 89.62 234 LEU A N 1
ATOM 1889 C CA . LEU A 1 234 ? 5.288 2.907 -6.456 1.00 89.62 234 LEU A CA 1
ATOM 1890 C C . LEU A 1 234 ? 5.094 3.693 -7.757 1.00 89.62 234 LEU A C 1
ATOM 1892 O O . LEU A 1 234 ? 5.000 3.086 -8.820 1.00 89.62 234 LEU A O 1
ATOM 1896 N N . VAL A 1 235 ? 5.061 5.024 -7.695 1.00 87.44 235 VAL A N 1
ATOM 1897 C CA . VAL A 1 235 ? 5.016 5.895 -8.879 1.00 87.44 235 VAL A CA 1
ATOM 1898 C C . VAL A 1 235 ? 6.264 5.720 -9.740 1.00 87.44 235 VAL A C 1
ATOM 1900 O O . VAL A 1 235 ? 6.144 5.538 -10.950 1.00 87.44 235 VAL A O 1
ATOM 1903 N N . GLU A 1 236 ? 7.451 5.713 -9.135 1.00 90.31 236 GLU A N 1
ATOM 1904 C CA . GLU A 1 236 ? 8.707 5.479 -9.854 1.00 90.31 236 GLU A CA 1
ATOM 1905 C C . GLU A 1 236 ? 8.746 4.081 -10.485 1.00 90.31 236 GLU A C 1
ATOM 1907 O O . GLU A 1 236 ? 9.109 3.939 -11.654 1.00 90.31 236 GLU A O 1
ATOM 1912 N N . ILE A 1 237 ? 8.305 3.057 -9.746 1.00 91.31 237 ILE A N 1
ATOM 1913 C CA . ILE A 1 237 ? 8.161 1.690 -10.265 1.00 91.31 237 ILE A CA 1
ATOM 1914 C C . ILE A 1 237 ? 7.193 1.660 -11.455 1.00 91.31 237 ILE A C 1
ATOM 1916 O O . ILE A 1 237 ? 7.509 1.099 -12.502 1.00 91.31 237 ILE A O 1
ATOM 1920 N N . SER A 1 238 ? 6.033 2.302 -11.322 1.00 87.50 238 SER A N 1
ATOM 1921 C CA . SER A 1 238 ? 5.015 2.391 -12.371 1.00 87.50 238 SER A CA 1
ATOM 1922 C C . SER A 1 238 ? 5.526 3.106 -13.624 1.00 87.50 238 SER A C 1
ATOM 1924 O O . SER A 1 238 ? 5.150 2.721 -14.732 1.00 87.50 238 SER A O 1
ATOM 1926 N N . SER A 1 239 ? 6.354 4.141 -13.467 1.00 85.50 239 SER A N 1
ATOM 1927 C CA . SER A 1 239 ? 6.962 4.862 -14.590 1.00 85.50 239 SER A CA 1
ATOM 1928 C C . SER A 1 239 ? 7.875 3.938 -15.390 1.00 85.50 239 SER A C 1
ATOM 1930 O O . SER A 1 239 ? 7.698 3.813 -16.595 1.00 85.50 239 SER A O 1
ATOM 1932 N N . LYS A 1 240 ? 8.768 3.207 -14.711 1.00 89.44 240 LYS A N 1
ATOM 1933 C CA . LYS A 1 240 ? 9.679 2.239 -15.344 1.00 89.44 240 LYS A CA 1
ATOM 1934 C C . LYS A 1 240 ? 8.966 1.067 -16.023 1.00 89.44 240 LYS A C 1
ATOM 1936 O O . LYS A 1 240 ? 9.506 0.480 -16.948 1.00 89.44 240 LYS A O 1
ATOM 1941 N N . LEU A 1 241 ? 7.767 0.710 -15.560 1.00 86.62 241 LEU A N 1
ATOM 1942 C CA . LEU A 1 241 ? 6.916 -0.301 -16.203 1.00 86.62 241 LEU A CA 1
ATOM 1943 C C . LEU A 1 241 ? 6.177 0.216 -17.443 1.00 86.62 241 LEU A C 1
ATOM 1945 O O . LEU A 1 241 ? 5.552 -0.573 -18.148 1.00 86.62 241 LEU A O 1
ATOM 1949 N N . SER A 1 242 ? 6.175 1.531 -17.659 1.00 80.62 242 SER A N 1
ATOM 1950 C CA . SER A 1 242 ? 5.501 2.174 -18.791 1.00 80.62 242 SER A CA 1
ATOM 1951 C C . SER A 1 242 ? 6.464 2.529 -19.932 1.00 80.62 242 SER A C 1
ATOM 1953 O O . SER A 1 242 ? 5.994 2.986 -20.973 1.00 80.62 242 SER A O 1
ATOM 1955 N N . GLU A 1 243 ? 7.771 2.343 -19.716 1.00 80.19 243 GLU A N 1
ATOM 1956 C CA . GLU A 1 243 ? 8.857 2.463 -20.702 1.00 80.19 243 GLU A CA 1
ATOM 1957 C C . GLU A 1 243 ? 9.101 1.128 -21.413 1.00 80.19 243 GLU A C 1
ATOM 1959 O O . GLU A 1 243 ? 9.155 1.143 -22.662 1.00 80.19 243 GLU A O 1
#

Sequence (243 aa):
MKLQLVLLLPLVFAFADAQDQCKAIARRFDRSFRSFFFIGETIKIPVNKPELAEHCKLPQRAVKSLKKYKELCTRGLSNQILQLAVTGITNAIQSMCSSESQERTLEVNRCLSNDSIKSFHDCFYRGERMLDTVSKWANNTNILPLTCCAFNFFDECVFTSIDKICPSSNIKINDYFQKFFDLALDDVRDLACGRLKTITKCEESHPRQTRRLRRIYQSKDTDENKRGSFIFSLVEISSKLSE

Solvent-accessible surface area (backbone atoms only — not comparable to full-atom values): 12898 Å² total; per-residue (Å²): 135,75,73,68,63,68,67,49,51,63,54,56,52,54,55,52,52,52,52,53,51,42,52,55,34,40,53,52,21,37,54,23,46,31,58,58,72,54,45,75,68,98,60,80,75,39,67,48,70,74,48,39,58,55,52,52,50,35,48,54,54,17,48,54,29,48,53,52,38,36,73,77,67,46,45,74,66,38,26,54,47,45,52,42,34,51,50,17,40,50,52,26,48,46,63,42,63,32,86,86,27,37,63,62,46,30,57,53,37,61,53,59,44,77,74,46,48,45,54,44,42,51,26,48,55,34,33,27,53,34,37,42,50,36,44,73,67,45,51,73,88,46,34,56,63,49,46,30,38,37,46,38,54,28,48,55,42,37,54,66,31,43,70,64,39,49,79,87,51,93,64,64,58,55,63,55,52,48,53,35,49,48,42,26,39,43,71,36,44,55,72,68,28,61,82,34,79,39,57,68,48,28,41,74,74,37,50,75,60,42,54,55,45,50,53,46,67,70,46,85,80,67,63,71,89,70,67,78,48,55,47,54,23,50,49,51,42,40,52,52,62,60,109

pLDDT: mean 89.8, std 10.0, range [50.5, 98.19]

Secondary structure (DSSP, 8-state):
--SHHHHHHHHHHHHHHHHHHHHHHHHHHHHHHHHHTT-SS-PPPP-SHHHHHHHTHHHHHHHHHHHHHHHHH--HHHHHHHHHHHHHHHHHHHHHHSTTTHHHHHHHHHH--HHHHHHHHHHHHHHHHHHHHHHHH--TTTHHHHHHHHHHHHHHHHHHHHTTS-TT-SS-HHHHHHHHHHHHHHHHHHHHHTT--SHHHHHHH-HHHHHHHHHHHT-----GGG---HHHHHHHHHHHT--